Protein AF-0000000076756879 (afdb_homodimer)

Nearest PDB structures (foldseek):
  4rmm-assembly1_A-2  TM=8.259E-01  e=1.545E-14  Chromobacterium violaceum ATCC 12472
  3nwz-assembly3_B  TM=7.892E-01  e=8.213E-09  Halalkalibacterium halodurans
  1q4s-assembly1_A  TM=7.979E-01  e=1.711E-06  Arthrobacter sp. SU
  3r3f-assembly1_B-2  TM=7.460E-01  e=1.315E-06  Arthrobacter sp.
  3r32-assembly1_A  TM=7.178E-01  e=6.801E-07  Arthrobacter sp.

Foldseek 3Di:
DQFDWDFDPVLQVVLCVQPVVCVVQVKTWTDGPPATKIKGFFDPVQFDDPVQTFGDPVVVVVVQVSQQQSCCCVVVVAPHTWAWDDKDKDFDATHHRGMKMKDKDFPDDDQFKTKIKMFMPGPDSVDTRMIMITMTTGPHDD/DFFDWDFDPVLQVVLCVQPVVCVVQVKTWTDGPPATKIKGFFDPVQFDDPVQTFGDPVVVVVVQVSQQQSCCCVVVVAPHTWAWDDKDKDFPATHHRGMKMKHKDFPDDDQFKTKIKMFMPGPDSVDTRMIMITMTTGPHDD

Structure (mmCIF, N/CA/C/O backbone):
data_AF-0000000076756879-model_v1
#
loop_
_entity.id
_entity.type
_entity.pdbx_description
1 polymer 'Thioesterase domain-containing protein'
#
loop_
_atom_site.group_PDB
_atom_site.id
_atom_site.type_symbol
_atom_site.label_atom_id
_atom_site.label_alt_id
_atom_site.label_comp_id
_atom_site.label_asym_id
_atom_site.label_entity_id
_atom_site.label_seq_id
_atom_site.pdbx_PDB_ins_code
_atom_site.Cartn_x
_atom_site.Cartn_y
_atom_site.Cartn_z
_atom_site.occupancy
_atom_site.B_iso_or_equiv
_atom_site.auth_seq_id
_atom_site.auth_comp_id
_atom_site.auth_asym_id
_atom_site.auth_atom_id
_atom_site.pdbx_PDB_model_num
ATOM 1 N N . MET A 1 1 ? 24.016 -18.078 -11.266 1 46.16 1 MET A N 1
ATOM 2 C CA . MET A 1 1 ? 23.438 -17 -12.07 1 46.16 1 MET A CA 1
ATOM 3 C C . MET A 1 1 ? 21.953 -16.828 -11.758 1 46.16 1 MET A C 1
ATOM 5 O O . MET A 1 1 ? 21.234 -17.812 -11.617 1 46.16 1 MET A O 1
ATOM 9 N N . SER A 1 2 ? 21.562 -15.641 -11.172 1 65.56 2 SER A N 1
ATOM 10 C CA . SER A 1 2 ? 20.156 -15.539 -10.82 1 65.56 2 SER A CA 1
ATOM 11 C C . SER A 1 2 ? 19.266 -15.859 -12.023 1 65.56 2 SER A C 1
ATOM 13 O O . SER A 1 2 ? 19.531 -15.414 -13.141 1 65.56 2 SER A O 1
ATOM 15 N N . SER A 1 3 ? 18.656 -16.984 -12.133 1 79.44 3 SER A N 1
ATOM 16 C CA . SER A 1 3 ? 17.75 -17.359 -13.203 1 79.44 3 SER A CA 1
ATOM 17 C C . SER A 1 3 ? 16.891 -16.172 -13.633 1 79.44 3 SER A C 1
ATOM 19 O O . SER A 1 3 ? 16.422 -15.398 -12.797 1 79.44 3 SER A O 1
ATOM 21 N N . PRO A 1 4 ? 16.797 -15.969 -14.969 1 91.06 4 PRO A N 1
ATOM 22 C CA . PRO A 1 4 ? 16.109 -14.797 -15.516 1 91.06 4 PRO A CA 1
ATOM 23 C C . PRO A 1 4 ? 14.617 -14.805 -15.234 1 91.06 4 PRO A C 1
ATOM 25 O O . PRO A 1 4 ? 14.023 -15.875 -15.062 1 91.06 4 PRO A O 1
ATOM 28 N N . PHE A 1 5 ? 14.031 -13.727 -15.078 1 95.62 5 PHE A N 1
ATOM 29 C CA . PHE A 1 5 ? 12.586 -13.539 -15.039 1 95.62 5 PHE A CA 1
ATOM 30 C C . PHE A 1 5 ? 11.953 -13.828 -16.391 1 95.62 5 PHE A C 1
ATOM 32 O O . PHE A 1 5 ? 12.344 -13.227 -17.406 1 95.62 5 PHE A O 1
ATOM 39 N N . ILE A 1 6 ? 11.039 -14.773 -16.438 1 97.88 6 ILE A N 1
ATOM 40 C CA . ILE A 1 6 ? 10.289 -15.07 -17.656 1 97.88 6 ILE A CA 1
ATOM 41 C C . ILE A 1 6 ? 8.859 -14.547 -17.531 1 97.88 6 ILE A C 1
ATOM 43 O O . ILE A 1 6 ? 8.062 -15.102 -16.766 1 97.88 6 ILE A O 1
ATOM 47 N N . LEU A 1 7 ? 8.562 -13.594 -18.344 1 98.5 7 LEU A N 1
ATOM 48 C CA . LEU A 1 7 ? 7.254 -12.945 -18.297 1 98.5 7 LEU A CA 1
ATOM 49 C C . LEU A 1 7 ? 6.168 -13.875 -18.844 1 98.5 7 LEU A C 1
ATOM 51 O O . LEU A 1 7 ? 6.367 -14.547 -19.859 1 98.5 7 LEU A O 1
ATOM 55 N N . SER A 1 8 ? 5.035 -13.891 -18.125 1 98.44 8 SER A N 1
ATOM 56 C CA . SER A 1 8 ? 3.82 -14.531 -18.609 1 98.44 8 SER A CA 1
ATOM 57 C C . SER A 1 8 ? 2.732 -13.508 -18.906 1 98.44 8 SER A C 1
ATOM 59 O O . SER A 1 8 ? 1.981 -13.117 -18.016 1 98.44 8 SER A O 1
ATOM 61 N N . PRO A 1 9 ? 2.568 -13.07 -20.156 1 98.19 9 PRO A N 1
ATOM 62 C CA . PRO A 1 9 ? 1.535 -12.094 -20.5 1 98.19 9 PRO A CA 1
ATOM 63 C C . PRO A 1 9 ? 0.131 -12.555 -20.125 1 98.19 9 PRO A C 1
ATOM 65 O O . PRO A 1 9 ? -0.713 -11.742 -19.75 1 98.19 9 PRO A O 1
ATOM 68 N N . GLU A 1 10 ? -0.09 -13.797 -20.203 1 98.06 10 GLU A N 1
ATOM 69 C CA . GLU A 1 10 ? -1.405 -14.352 -19.891 1 98.06 10 GLU A CA 1
ATOM 70 C C . GLU A 1 10 ? -1.733 -14.188 -18.406 1 98.06 10 GLU A C 1
ATOM 72 O O . GLU A 1 10 ? -2.818 -13.719 -18.062 1 98.06 10 GLU A O 1
ATOM 77 N N . LEU A 1 11 ? -0.794 -14.594 -17.578 1 97.88 11 LEU A N 1
ATOM 78 C CA . LEU A 1 11 ? -1.01 -14.469 -16.141 1 97.88 11 LEU A CA 1
ATOM 79 C C . LEU A 1 11 ? -1.133 -13.008 -15.734 1 97.88 11 LEU A C 1
ATOM 81 O O . LEU A 1 11 ? -1.908 -12.672 -14.836 1 97.88 11 LEU A O 1
ATOM 85 N N . THR A 1 12 ? -0.362 -12.141 -16.406 1 98.69 12 THR A N 1
ATOM 86 C CA . THR A 1 12 ? -0.429 -10.711 -16.141 1 98.69 12 THR A CA 1
ATOM 87 C C . THR A 1 12 ? -1.808 -10.156 -16.484 1 98.69 12 THR A C 1
ATOM 89 O O . THR A 1 12 ? -2.391 -9.391 -15.711 1 98.69 12 THR A O 1
ATOM 92 N N . ALA A 1 13 ? -2.314 -10.57 -17.594 1 98.25 13 ALA A N 1
ATOM 93 C CA . ALA A 1 13 ? -3.639 -10.125 -18.016 1 98.25 13 ALA A CA 1
ATOM 94 C C . ALA A 1 13 ? -4.723 -10.641 -17.078 1 98.25 13 ALA A C 1
ATOM 96 O O . ALA A 1 13 ? -5.688 -9.938 -16.781 1 98.25 13 ALA A O 1
ATOM 97 N N . GLU A 1 14 ? -4.586 -11.844 -16.703 1 96.62 14 GLU A N 1
ATOM 98 C CA . GLU A 1 14 ? -5.539 -12.422 -15.758 1 96.62 14 GLU A CA 1
ATOM 99 C C . GLU A 1 14 ? -5.543 -11.656 -14.445 1 96.62 14 GLU A C 1
ATOM 101 O O . GLU A 1 14 ? -6.605 -11.383 -13.875 1 96.62 14 GLU A O 1
ATOM 106 N N . ALA A 1 15 ? -4.324 -11.391 -13.945 1 97.38 15 ALA A N 1
ATOM 107 C CA . ALA A 1 15 ? -4.211 -10.602 -12.719 1 97.38 15 ALA A CA 1
ATOM 108 C C . ALA A 1 15 ? -4.965 -9.281 -12.836 1 97.38 15 ALA A C 1
ATOM 110 O O . ALA A 1 15 ? -5.703 -8.898 -11.922 1 97.38 15 ALA A O 1
ATOM 111 N N . ALA A 1 16 ? -4.812 -8.641 -13.969 1 97.19 16 ALA A N 1
ATOM 112 C CA . ALA A 1 16 ? -5.434 -7.34 -14.219 1 97.19 16 ALA A CA 1
ATOM 113 C C . ALA A 1 16 ? -6.953 -7.457 -14.242 1 97.19 16 ALA A C 1
ATOM 115 O O . ALA A 1 16 ? -7.66 -6.547 -13.805 1 97.19 16 ALA A O 1
ATOM 116 N N . LYS A 1 17 ? -7.461 -8.531 -14.703 1 94.81 17 LYS A N 1
ATOM 117 C CA . LYS A 1 17 ? -8.898 -8.75 -14.758 1 94.81 17 LYS A CA 1
ATOM 118 C C . LYS A 1 17 ? -9.484 -8.969 -13.367 1 94.81 17 LYS A C 1
ATOM 120 O O . LYS A 1 17 ? -10.57 -8.477 -13.055 1 94.81 17 LYS A O 1
ATOM 125 N N . LEU A 1 18 ? -8.75 -9.711 -12.586 1 94.19 18 LEU A N 1
ATOM 126 C CA . LEU A 1 18 ? -9.211 -10.078 -11.25 1 94.19 18 LEU A CA 1
ATOM 127 C C . LEU A 1 18 ? -9.039 -8.914 -10.281 1 94.19 18 LEU A C 1
ATOM 129 O O . LEU A 1 18 ? -9.859 -8.719 -9.375 1 94.19 18 LEU A O 1
ATOM 133 N N . ILE A 1 19 ? -7.922 -8.148 -10.469 1 96.44 19 ILE A N 1
ATOM 134 C CA . ILE A 1 19 ? -7.496 -7.09 -9.555 1 96.44 19 ILE A CA 1
ATOM 135 C C . ILE A 1 19 ? -7.102 -5.848 -10.352 1 96.44 19 ILE A C 1
ATOM 137 O O . ILE A 1 19 ? -5.918 -5.625 -10.617 1 96.44 19 ILE A O 1
ATOM 141 N N . PRO A 1 20 ? -8.016 -4.988 -10.68 1 96.56 20 PRO A N 1
ATOM 142 C CA . PRO A 1 20 ? -7.742 -3.801 -11.492 1 96.56 20 PRO A CA 1
ATOM 143 C C . PRO A 1 20 ? -6.551 -2.994 -10.969 1 96.56 20 PRO A C 1
ATOM 145 O O . PRO A 1 20 ? -5.805 -2.41 -11.766 1 96.56 20 PRO A O 1
ATOM 148 N N . TYR A 1 21 ? -6.309 -2.951 -9.727 1 97 21 TYR A N 1
ATOM 149 C CA . TYR A 1 21 ? -5.191 -2.213 -9.148 1 97 21 TYR A CA 1
ATOM 150 C C . TYR A 1 21 ? -3.863 -2.705 -9.711 1 97 21 TYR A C 1
ATOM 152 O O . TYR A 1 21 ? -2.918 -1.927 -9.867 1 97 21 TYR A O 1
ATOM 160 N N . THR A 1 22 ? -3.77 -3.971 -10.047 1 97.81 22 THR A N 1
ATOM 161 C CA . THR A 1 22 ? -2.506 -4.5 -10.547 1 97.81 22 THR A CA 1
ATOM 162 C C . THR A 1 22 ? -2.162 -3.895 -11.906 1 97.81 22 THR A C 1
ATOM 164 O O . THR A 1 22 ? -0.998 -3.592 -12.18 1 97.81 22 THR A O 1
ATOM 167 N N . ALA A 1 23 ? -3.162 -3.723 -12.695 1 96.31 23 ALA A N 1
ATOM 168 C CA . ALA A 1 23 ? -2.936 -3.029 -13.961 1 96.31 23 ALA A CA 1
ATOM 169 C C . ALA A 1 23 ? -2.527 -1.578 -13.734 1 96.31 23 ALA A C 1
ATOM 171 O O . ALA A 1 23 ? -1.66 -1.051 -14.43 1 96.31 23 ALA A O 1
ATOM 172 N N . PHE A 1 24 ? -3.123 -1 -12.758 1 96.31 24 PHE A N 1
ATOM 173 C CA . PHE A 1 24 ? -2.896 0.402 -12.422 1 96.31 24 PHE A CA 1
ATOM 174 C C . PHE A 1 24 ? -1.433 0.646 -12.078 1 96.31 24 PHE A C 1
ATOM 176 O O . PHE A 1 24 ? -0.823 1.599 -12.57 1 96.31 24 PHE A O 1
ATOM 183 N N . ILE A 1 25 ? -0.841 -0.255 -11.328 1 96.38 25 ILE A N 1
ATOM 184 C CA . ILE A 1 25 ? 0.53 -0.031 -10.891 1 96.38 25 ILE A CA 1
ATOM 185 C C . ILE A 1 25 ? 1.504 -0.655 -11.883 1 96.38 25 ILE A C 1
ATOM 187 O O . ILE A 1 25 ? 2.709 -0.395 -11.828 1 96.38 25 ILE A O 1
ATOM 191 N N . GLY A 1 26 ? 1.026 -1.558 -12.773 1 97 26 GLY A N 1
ATOM 192 C CA . GLY A 1 26 ? 1.868 -2.148 -13.805 1 97 26 GLY A CA 1
ATOM 193 C C . GLY A 1 26 ? 2.525 -3.443 -13.359 1 97 26 GLY A C 1
ATOM 194 O O . GLY A 1 26 ? 3.641 -3.754 -13.781 1 97 26 GLY A O 1
ATOM 195 N N . LEU A 1 27 ? 1.865 -4.188 -12.562 1 98.38 27 LEU A N 1
ATOM 196 C CA . LEU A 1 27 ? 2.389 -5.465 -12.094 1 98.38 27 LEU A CA 1
ATOM 197 C C . LEU A 1 27 ? 2.504 -6.465 -13.242 1 98.38 27 LEU A C 1
ATOM 199 O O . LEU A 1 27 ? 1.607 -6.555 -14.078 1 98.38 27 LEU A O 1
ATOM 203 N N . GLN A 1 28 ? 3.594 -7.199 -13.211 1 98.88 28 GLN A N 1
ATOM 204 C CA . GLN A 1 28 ? 3.803 -8.289 -14.156 1 98.88 28 GLN A CA 1
ATOM 205 C C . GLN A 1 28 ? 3.965 -9.625 -13.43 1 98.88 28 GLN A C 1
ATOM 207 O O . GLN A 1 28 ? 4.645 -9.703 -12.406 1 98.88 28 GLN A O 1
ATOM 212 N N . CYS A 1 29 ? 3.35 -10.617 -14.039 1 98.81 29 CYS A N 1
ATOM 213 C CA . CYS A 1 29 ? 3.479 -11.977 -13.523 1 98.81 29 CYS A CA 1
ATOM 214 C C . CYS A 1 29 ? 4.426 -12.805 -14.391 1 98.81 29 CYS A C 1
ATOM 216 O O . CYS A 1 29 ? 4.453 -12.641 -15.609 1 98.81 29 CYS A O 1
ATOM 218 N N . GLY A 1 30 ? 5.168 -13.617 -13.766 1 98.62 30 GLY A N 1
ATOM 219 C CA . GLY A 1 30 ? 6.07 -14.5 -14.484 1 98.62 30 GLY A CA 1
ATOM 220 C C . GLY A 1 30 ? 6.645 -15.609 -13.617 1 98.62 30 GLY A C 1
ATOM 221 O O . GLY A 1 30 ? 5.977 -16.094 -12.703 1 98.62 30 GLY A O 1
ATOM 222 N N . GLU A 1 31 ? 7.812 -16.125 -14.031 1 97.75 31 GLU A N 1
ATOM 223 C CA . GLU A 1 31 ? 8.477 -17.188 -13.281 1 97.75 31 GLU A CA 1
ATOM 224 C C . GLU A 1 31 ? 9.992 -17.094 -13.406 1 97.75 31 GLU A C 1
ATOM 226 O O . GLU A 1 31 ? 10.508 -16.391 -14.289 1 97.75 31 GLU A O 1
ATOM 231 N N . SER A 1 32 ? 10.641 -17.625 -12.492 1 96.56 32 SER A N 1
ATOM 232 C CA . SER A 1 32 ? 12.07 -17.891 -12.516 1 96.56 32 SER A CA 1
ATOM 233 C C . SER A 1 32 ? 12.383 -19.281 -12 1 96.56 32 SER A C 1
ATOM 235 O O . SER A 1 32 ? 12.031 -19.641 -10.875 1 96.56 32 SER A O 1
ATOM 237 N N . ASN A 1 33 ? 12.922 -20.094 -12.852 1 94.69 33 ASN A N 1
ATOM 238 C CA . ASN A 1 33 ? 13.25 -21.484 -12.531 1 94.69 33 ASN A CA 1
ATOM 239 C C . ASN A 1 33 ? 12.016 -22.266 -12.086 1 94.69 33 ASN A C 1
ATOM 241 O O . ASN A 1 33 ? 12.062 -23 -11.094 1 94.69 33 ASN A O 1
ATOM 245 N N . GLY A 1 34 ? 10.945 -21.953 -12.719 1 93.94 34 GLY A N 1
ATOM 246 C CA . GLY A 1 34 ? 9.727 -22.703 -12.5 1 93.94 34 GLY A CA 1
ATOM 247 C C . GLY A 1 34 ? 8.938 -22.219 -11.289 1 93.94 34 GLY A C 1
ATOM 248 O O . GLY A 1 34 ? 7.895 -22.781 -10.961 1 93.94 34 GLY A O 1
ATOM 249 N N . HIS A 1 35 ? 9.469 -21.234 -10.648 1 96.12 35 HIS A N 1
ATOM 250 C CA . HIS A 1 35 ? 8.781 -20.688 -9.484 1 96.12 35 HIS A CA 1
ATOM 251 C C . HIS A 1 35 ? 8.141 -19.344 -9.805 1 96.12 35 HIS A C 1
ATOM 253 O O . HIS A 1 35 ? 8.719 -18.531 -10.523 1 96.12 35 HIS A O 1
ATOM 259 N N . PRO A 1 36 ? 6.941 -19.156 -9.266 1 97.94 36 PRO A N 1
ATOM 260 C CA . PRO A 1 36 ? 6.305 -17.859 -9.516 1 97.94 36 PRO A CA 1
ATOM 261 C C . PRO A 1 36 ? 7.168 -16.688 -9.07 1 97.94 36 PRO A C 1
ATOM 263 O O . PRO A 1 36 ? 7.797 -16.734 -8.016 1 97.94 36 PRO A O 1
ATOM 266 N N . LEU A 1 37 ? 7.246 -15.703 -9.914 1 98.56 37 LEU A N 1
ATOM 267 C CA . LEU A 1 37 ? 7.941 -14.445 -9.68 1 98.56 37 LEU A CA 1
ATOM 268 C C . LEU A 1 37 ? 7.148 -13.273 -10.25 1 98.56 37 LEU A C 1
ATOM 270 O O . LEU A 1 37 ? 6.434 -13.422 -11.242 1 98.56 37 LEU A O 1
ATOM 274 N N . PHE A 1 38 ? 7.262 -12.141 -9.539 1 98.88 38 PHE A N 1
ATOM 275 C CA . PHE A 1 38 ? 6.543 -10.938 -9.953 1 98.88 38 PHE A CA 1
ATOM 276 C C . PHE A 1 38 ? 7.512 -9.781 -10.195 1 98.88 38 PHE A C 1
ATOM 278 O O . PHE A 1 38 ? 8.602 -9.75 -9.617 1 98.88 38 PHE A O 1
ATOM 285 N N . ALA A 1 39 ? 7.059 -8.883 -11.031 1 98.88 39 ALA A N 1
ATOM 286 C CA . ALA A 1 39 ? 7.852 -7.691 -11.312 1 98.88 39 ALA A CA 1
ATOM 287 C C . ALA A 1 39 ? 6.969 -6.445 -11.352 1 98.88 39 ALA A C 1
ATOM 289 O O . ALA A 1 39 ? 5.828 -6.5 -11.812 1 98.88 39 ALA A O 1
ATOM 290 N N . LEU A 1 40 ? 7.523 -5.402 -10.883 1 98.69 40 LEU A N 1
ATOM 291 C CA . LEU A 1 40 ? 6.949 -4.066 -10.969 1 98.69 40 LEU A CA 1
ATOM 292 C C . LEU A 1 40 ? 7.895 -3.115 -11.695 1 98.69 40 LEU A C 1
ATOM 294 O O . LEU A 1 40 ? 8.758 -2.494 -11.07 1 98.69 40 LEU A O 1
ATOM 298 N N . PRO A 1 41 ? 7.691 -2.939 -12.984 1 98.19 41 PRO A N 1
ATOM 299 C CA . PRO A 1 41 ? 8.508 -1.952 -13.695 1 98.19 41 PRO A CA 1
ATOM 300 C C . PRO A 1 41 ? 8.328 -0.538 -13.148 1 98.19 41 PRO A C 1
ATOM 302 O O . PRO A 1 41 ? 7.242 -0.179 -12.695 1 98.19 41 PRO A O 1
ATOM 305 N N . TYR A 1 42 ? 9.391 0.185 -13.227 1 96.69 42 TYR A N 1
ATOM 306 C CA . TYR A 1 42 ? 9.359 1.562 -12.742 1 96.69 42 TYR A CA 1
ATOM 307 C C . TYR A 1 42 ? 8.414 2.412 -13.578 1 96.69 42 TYR A C 1
ATOM 309 O O . TYR A 1 42 ? 8.438 2.344 -14.812 1 96.69 42 TYR A O 1
ATOM 317 N N . LYS A 1 43 ? 7.59 3.184 -12.938 1 95.06 43 LYS A N 1
ATOM 318 C CA . LYS A 1 43 ? 6.789 4.285 -13.469 1 95.06 43 LYS A CA 1
ATOM 319 C C . LYS A 1 43 ? 6.945 5.539 -12.617 1 95.06 43 LYS A C 1
ATOM 321 O O . LYS A 1 43 ? 6.996 5.461 -11.383 1 95.06 43 LYS A O 1
ATOM 326 N N . ARG A 1 44 ? 6.992 6.68 -13.203 1 93.88 44 ARG A N 1
ATOM 327 C CA . ARG A 1 44 ? 7.191 7.938 -12.492 1 93.88 44 ARG A CA 1
ATOM 328 C C . ARG A 1 44 ? 6.129 8.133 -11.422 1 93.88 44 ARG A C 1
ATOM 330 O O . ARG A 1 44 ? 6.406 8.688 -10.359 1 93.88 44 ARG A O 1
ATOM 337 N N . GLU A 1 45 ? 4.934 7.641 -11.672 1 95.31 45 GLU A N 1
ATOM 338 C CA . GLU A 1 45 ? 3.803 7.805 -10.766 1 95.31 45 GLU A CA 1
ATOM 339 C C . GLU A 1 45 ? 4.012 7.016 -9.469 1 95.31 45 GLU A C 1
ATOM 341 O O . GLU A 1 45 ? 3.328 7.254 -8.477 1 95.31 45 GLU A O 1
ATOM 346 N N . ASN A 1 46 ? 5.004 6.094 -9.469 1 94.75 46 ASN A N 1
ATOM 347 C CA . ASN A 1 46 ? 5.227 5.238 -8.305 1 94.75 46 ASN A CA 1
ATOM 348 C C . ASN A 1 46 ? 6.191 5.879 -7.312 1 94.75 46 ASN A C 1
ATOM 350 O O . ASN A 1 46 ? 6.449 5.324 -6.246 1 94.75 46 ASN A O 1
ATOM 354 N N . ILE A 1 47 ? 6.609 7.129 -7.645 1 95.19 47 ILE A N 1
ATOM 355 C CA . ILE A 1 47 ? 7.613 7.797 -6.824 1 95.19 47 ILE A CA 1
ATOM 356 C C . ILE A 1 47 ? 6.961 8.367 -5.566 1 95.19 47 ILE A C 1
ATOM 358 O O . ILE A 1 47 ? 5.879 8.953 -5.633 1 95.19 47 ILE A O 1
ATOM 362 N N . GLY A 1 48 ? 7.641 8.172 -4.41 1 94.06 48 GLY A N 1
ATOM 363 C CA . GLY A 1 48 ? 7.207 8.688 -3.121 1 94.06 48 GLY A CA 1
ATOM 364 C C . GLY A 1 48 ? 8.047 9.859 -2.637 1 94.06 48 GLY A C 1
ATOM 365 O O . GLY A 1 48 ? 7.641 10.578 -1.724 1 94.06 48 GLY A O 1
ATOM 366 N N . ASN A 1 49 ? 9.195 9.953 -3.152 1 89.12 49 ASN A N 1
ATOM 367 C CA . ASN A 1 49 ? 10.086 11.039 -2.756 1 89.12 49 ASN A CA 1
ATOM 368 C C . ASN A 1 49 ? 10.82 11.625 -3.957 1 89.12 49 ASN A C 1
ATOM 370 O O . ASN A 1 49 ? 11.711 10.992 -4.523 1 89.12 49 ASN A O 1
ATOM 374 N N . ILE A 1 50 ? 10.555 12.859 -4.203 1 83.94 50 ILE A N 1
ATOM 375 C CA . ILE A 1 50 ? 11.117 13.453 -5.414 1 83.94 50 ILE A CA 1
ATOM 376 C C . ILE A 1 50 ? 12.531 13.945 -5.137 1 83.94 50 ILE A C 1
ATOM 378 O O . ILE A 1 50 ? 13.312 14.164 -6.066 1 83.94 50 ILE A O 1
ATOM 382 N N . PHE A 1 51 ? 12.797 14.273 -3.912 1 82.25 51 PHE A N 1
ATOM 383 C CA . PHE A 1 51 ? 14.109 14.797 -3.566 1 82.25 51 PHE A CA 1
ATOM 384 C C . PHE A 1 51 ? 15.172 13.711 -3.676 1 82.25 51 PHE A C 1
ATOM 386 O O . PHE A 1 51 ? 16.281 13.969 -4.141 1 82.25 51 PHE A O 1
ATOM 393 N N . LEU A 1 52 ? 14.977 12.578 -3.211 1 84.12 52 LEU A N 1
ATOM 394 C CA . LEU A 1 52 ? 15.711 11.328 -3.346 1 84.12 52 LEU A CA 1
ATOM 395 C C . LEU A 1 52 ? 14.852 10.258 -3.998 1 84.12 52 LEU A C 1
ATOM 397 O O . LEU A 1 52 ? 14.242 9.43 -3.307 1 84.12 52 LEU A O 1
ATOM 401 N N . PRO A 1 53 ? 14.867 10.453 -5.25 1 87.75 53 PRO A N 1
ATOM 402 C CA . PRO A 1 53 ? 13.844 9.641 -5.914 1 87.75 53 PRO A CA 1
ATOM 403 C C . PRO A 1 53 ? 13.828 8.195 -5.418 1 87.75 53 PRO A C 1
ATOM 405 O O . PRO A 1 53 ? 14.836 7.496 -5.508 1 87.75 53 PRO A O 1
ATOM 408 N N . ALA A 1 54 ? 12.797 7.941 -4.789 1 94.31 54 ALA A N 1
ATOM 409 C CA . ALA A 1 54 ? 12.516 6.617 -4.246 1 94.31 54 ALA A CA 1
ATOM 410 C C . ALA A 1 54 ? 11.039 6.254 -4.438 1 94.31 54 ALA A C 1
ATOM 412 O O . ALA A 1 54 ? 10.172 7.129 -4.441 1 94.31 54 ALA A O 1
ATOM 413 N N . LEU A 1 55 ? 10.836 4.953 -4.598 1 96.56 55 LEU A N 1
ATOM 414 C CA . LEU A 1 55 ? 9.469 4.469 -4.719 1 96.56 55 LEU A CA 1
ATOM 415 C C . LEU A 1 55 ? 8.68 4.734 -3.438 1 96.56 55 LEU A C 1
ATOM 417 O O . LEU A 1 55 ? 9.25 4.73 -2.344 1 96.56 55 LEU A O 1
ATOM 421 N N . HIS A 1 56 ? 7.441 5.012 -3.615 1 96.62 56 HIS A N 1
ATOM 422 C CA . HIS A 1 56 ? 6.555 5.18 -2.471 1 96.62 56 HIS A CA 1
ATOM 423 C C . HIS A 1 56 ? 6.418 3.877 -1.686 1 96.62 56 HIS A C 1
ATOM 425 O O . HIS A 1 56 ? 6.125 2.828 -2.264 1 96.62 56 HIS A O 1
ATOM 431 N N . GLY A 1 57 ? 6.609 3.895 -0.38 1 95.19 57 GLY A N 1
ATOM 432 C CA . GLY A 1 57 ? 6.551 2.691 0.435 1 95.19 57 GLY A CA 1
ATOM 433 C C . GLY A 1 57 ? 5.191 2.025 0.422 1 95.19 57 GLY A C 1
ATOM 434 O O . GLY A 1 57 ? 5.094 0.799 0.344 1 95.19 57 GLY A O 1
ATOM 435 N N . GLY A 1 58 ? 4.188 2.814 0.544 1 94.31 58 GLY A N 1
ATOM 436 C CA . GLY A 1 58 ? 2.832 2.285 0.504 1 94.31 58 GLY A CA 1
ATOM 437 C C . GLY A 1 58 ? 2.473 1.663 -0.833 1 94.31 58 GLY A C 1
ATOM 438 O O . GLY A 1 58 ? 1.756 0.662 -0.886 1 94.31 58 GLY A O 1
ATOM 439 N N . MET A 1 59 ? 2.91 2.283 -1.897 1 95.06 59 MET A N 1
ATOM 440 C CA . MET A 1 59 ? 2.756 1.687 -3.221 1 95.06 59 MET A CA 1
ATOM 441 C C . MET A 1 59 ? 3.41 0.311 -3.277 1 95.06 59 MET A C 1
ATOM 443 O O . MET A 1 59 ? 2.834 -0.634 -3.82 1 95.06 59 MET A O 1
ATOM 447 N N . LEU A 1 60 ? 4.609 0.205 -2.723 1 97.69 60 LEU A N 1
ATOM 448 C CA . LEU A 1 60 ? 5.25 -1.102 -2.621 1 97.69 60 LEU A CA 1
ATOM 449 C C . LEU A 1 60 ? 4.387 -2.068 -1.818 1 97.69 60 LEU A C 1
ATOM 451 O O . LEU A 1 60 ? 4.348 -3.266 -2.115 1 97.69 60 LEU A O 1
ATOM 455 N N . GLY A 1 61 ? 3.721 -1.534 -0.801 1 97.12 61 GLY A N 1
ATOM 456 C CA . GLY A 1 61 ? 2.762 -2.357 -0.081 1 97.12 61 GLY A CA 1
ATOM 457 C C . GLY A 1 61 ? 1.663 -2.91 -0.97 1 97.12 61 GLY A C 1
ATOM 458 O O . GLY A 1 61 ? 1.266 -4.066 -0.828 1 97.12 61 GLY A O 1
ATOM 459 N N . GLY A 1 62 ? 1.152 -2.041 -1.833 1 97.19 62 GLY A N 1
ATOM 460 C CA . GLY A 1 62 ? 0.163 -2.482 -2.803 1 97.19 62 GLY A CA 1
ATOM 461 C C . GLY A 1 62 ? 0.682 -3.562 -3.734 1 97.19 62 GLY A C 1
ATOM 462 O O . GLY A 1 62 ? -0.022 -4.531 -4.02 1 97.19 62 GLY A O 1
ATOM 463 N N . PHE A 1 63 ? 1.902 -3.396 -4.18 1 98.62 63 PHE A N 1
ATOM 464 C CA . PHE A 1 63 ? 2.576 -4.406 -4.988 1 98.62 63 PHE A CA 1
ATOM 465 C C . PHE A 1 63 ? 2.688 -5.723 -4.227 1 98.62 63 PHE A C 1
ATOM 467 O O . PHE A 1 63 ? 2.287 -6.773 -4.73 1 98.62 63 PHE A O 1
ATOM 474 N N . ILE A 1 64 ? 3.09 -5.617 -3.043 1 98.38 64 ILE A N 1
ATOM 475 C CA . ILE A 1 64 ? 3.332 -6.785 -2.203 1 98.38 64 ILE A CA 1
ATOM 476 C C . ILE A 1 64 ? 2.02 -7.531 -1.964 1 98.38 64 ILE A C 1
ATOM 478 O O . ILE A 1 64 ? 1.944 -8.742 -2.158 1 98.38 64 ILE A O 1
ATOM 482 N N . GLU A 1 65 ? 0.984 -6.812 -1.557 1 97.69 65 GLU A N 1
ATOM 483 C CA . GLU A 1 65 ? -0.3 -7.484 -1.374 1 97.69 65 GLU A CA 1
ATOM 484 C C . GLU A 1 65 ? -0.757 -8.156 -2.662 1 97.69 65 GLU A C 1
ATOM 486 O O . GLU A 1 65 ? -1.273 -9.281 -2.633 1 97.69 65 GLU A O 1
ATOM 491 N N . SER A 1 66 ? -0.611 -7.461 -3.777 1 98.44 66 SER A N 1
ATOM 492 C CA . SER A 1 66 ? -1.023 -8.016 -5.062 1 98.44 66 SER A CA 1
ATOM 493 C C . SER A 1 66 ? -0.306 -9.336 -5.348 1 98.44 66 SER A C 1
ATOM 495 O O . SER A 1 66 ? -0.932 -10.312 -5.77 1 98.44 66 SER A O 1
ATOM 497 N N . CYS A 1 67 ? 1.013 -9.383 -5.105 1 98.69 67 CYS A N 1
ATOM 498 C CA . CYS A 1 67 ? 1.791 -10.602 -5.305 1 98.69 67 CYS A CA 1
ATOM 499 C C . CYS A 1 67 ? 1.285 -11.727 -4.406 1 98.69 67 CYS A C 1
ATOM 501 O O . CYS A 1 67 ? 1.06 -12.844 -4.875 1 98.69 67 CYS A O 1
ATOM 503 N N . ALA A 1 68 ? 1.066 -11.383 -3.152 1 98.56 68 ALA A N 1
ATOM 504 C CA . ALA A 1 68 ? 0.7 -12.383 -2.158 1 98.56 68 ALA A CA 1
ATOM 505 C C . ALA A 1 68 ? -0.674 -12.977 -2.457 1 98.56 68 ALA A C 1
ATOM 507 O O . ALA A 1 68 ? -0.869 -14.195 -2.357 1 98.56 68 ALA A O 1
ATOM 508 N N . VAL A 1 69 ? -1.619 -12.141 -2.789 1 97.44 69 VAL A N 1
ATOM 509 C CA . VAL A 1 69 ? -2.98 -12.609 -3.033 1 97.44 69 VAL A CA 1
ATOM 510 C C . VAL A 1 69 ? -3.014 -13.484 -4.285 1 97.44 69 VAL A C 1
ATOM 512 O O . VAL A 1 69 ? -3.654 -14.539 -4.297 1 97.44 69 VAL A O 1
ATOM 515 N N . LEU A 1 70 ? -2.334 -13.062 -5.359 1 97.69 70 LEU A N 1
ATOM 516 C CA . LEU A 1 70 ? -2.297 -13.828 -6.598 1 97.69 70 LEU A CA 1
ATOM 517 C C . LEU A 1 70 ? -1.585 -15.164 -6.391 1 97.69 70 LEU A C 1
ATOM 519 O O . LEU A 1 70 ? -2.029 -16.203 -6.902 1 97.69 70 LEU A O 1
ATOM 523 N N . PHE A 1 71 ? -0.484 -15.141 -5.656 1 98.38 71 PHE A N 1
ATOM 524 C CA . PHE A 1 71 ? 0.268 -16.344 -5.328 1 98.38 71 PHE A CA 1
ATOM 525 C C . PHE A 1 71 ? -0.612 -17.344 -4.594 1 98.38 71 PHE A C 1
ATOM 527 O O . PHE A 1 71 ? -0.708 -18.516 -4.992 1 98.38 71 PHE A O 1
ATOM 534 N N . LEU A 1 72 ? -1.26 -16.875 -3.561 1 97.19 72 LEU A N 1
ATOM 535 C CA . LEU A 1 72 ? -2.111 -17.734 -2.75 1 97.19 72 LEU A CA 1
ATOM 536 C C . LEU A 1 72 ? -3.281 -18.266 -3.57 1 97.19 72 LEU A C 1
ATOM 538 O O . LEU A 1 72 ? -3.611 -19.453 -3.494 1 97.19 72 LEU A O 1
ATOM 542 N N . TYR A 1 73 ? -3.916 -17.391 -4.336 1 95.88 73 TYR A N 1
ATOM 543 C CA . TYR A 1 73 ? -5.031 -17.734 -5.207 1 95.88 73 TYR A CA 1
ATOM 544 C C . TYR A 1 73 ? -4.676 -18.906 -6.117 1 95.88 73 TYR A C 1
ATOM 546 O O . TYR A 1 73 ? -5.422 -19.875 -6.211 1 95.88 73 TYR A O 1
ATOM 554 N N . ARG A 1 74 ? -3.514 -18.844 -6.695 1 95.25 74 ARG A N 1
ATOM 555 C CA . ARG A 1 74 ? -3.1 -19.859 -7.66 1 95.25 74 ARG A CA 1
ATOM 556 C C . ARG A 1 74 ? -2.584 -21.109 -6.953 1 95.25 74 ARG A C 1
ATOM 558 O O . ARG A 1 74 ? -2.922 -22.234 -7.336 1 95.25 74 ARG A O 1
ATOM 565 N N . GLN A 1 75 ? -1.783 -20.938 -5.934 1 94.69 75 GLN A N 1
ATOM 566 C CA . GLN A 1 75 ? -1.171 -22.047 -5.223 1 94.69 75 GLN A CA 1
ATOM 567 C C . GLN A 1 75 ? -2.23 -22.922 -4.566 1 94.69 75 GLN A C 1
ATOM 569 O O . GLN A 1 75 ? -2.111 -24.156 -4.562 1 94.69 75 GLN A O 1
ATOM 574 N N . ALA A 1 76 ? -3.223 -22.297 -4.031 1 92.94 76 ALA A N 1
ATOM 575 C CA . ALA A 1 76 ? -4.242 -23.047 -3.289 1 92.94 76 ALA A CA 1
ATOM 576 C C . ALA A 1 76 ? -5.422 -23.406 -4.188 1 92.94 76 ALA A C 1
ATOM 578 O O . ALA A 1 76 ? -6.352 -24.094 -3.758 1 92.94 76 ALA A O 1
ATOM 579 N N . GLY A 1 77 ? -5.434 -22.922 -5.402 1 93.38 77 GLY A N 1
ATOM 580 C CA . GLY A 1 77 ? -6.516 -23.234 -6.324 1 93.38 77 GLY A CA 1
ATOM 581 C C . GLY A 1 77 ? -7.855 -22.672 -5.871 1 93.38 77 GLY A C 1
ATOM 582 O O . GLY A 1 77 ? -8.859 -23.391 -5.863 1 93.38 77 GLY A O 1
ATOM 583 N N . LEU A 1 78 ? -7.859 -21.469 -5.453 1 91.81 78 LEU A N 1
ATOM 584 C CA . LEU A 1 78 ? -9.07 -20.875 -4.902 1 91.81 78 LEU A CA 1
ATOM 585 C C . LEU A 1 78 ? -10.023 -20.438 -6.016 1 91.81 78 LEU A C 1
ATOM 587 O O . LEU A 1 78 ? -9.578 -20.094 -7.113 1 91.81 78 LEU A O 1
ATOM 591 N N . ALA A 1 79 ? -11.344 -20.391 -5.703 1 90.06 79 ALA A N 1
ATOM 592 C CA . ALA A 1 79 ? -12.367 -19.938 -6.645 1 90.06 79 ALA A CA 1
ATOM 593 C C . ALA A 1 79 ? -12.586 -18.422 -6.527 1 90.06 79 ALA A C 1
ATOM 595 O O . ALA A 1 79 ? -13.086 -17.797 -7.461 1 90.06 79 ALA A O 1
ATOM 596 N N . GLU A 1 80 ? -12.258 -17.891 -5.387 1 91.38 80 GLU A N 1
ATOM 597 C CA . GLU A 1 80 ? -12.359 -16.469 -5.109 1 91.38 80 GLU A CA 1
ATOM 598 C C . GLU A 1 80 ? -11.086 -15.945 -4.445 1 91.38 80 GLU A C 1
ATOM 600 O O . GLU A 1 80 ? -10.312 -16.719 -3.877 1 91.38 80 GLU A O 1
ATOM 605 N N . LEU A 1 81 ? -10.883 -14.695 -4.59 1 93.94 81 LEU A N 1
ATOM 606 C CA . LEU A 1 81 ? -9.695 -14.117 -3.965 1 93.94 81 LEU A CA 1
ATOM 607 C C . LEU A 1 81 ? -9.82 -14.133 -2.445 1 93.94 81 LEU A C 1
ATOM 609 O O . LEU A 1 81 ? -10.898 -13.867 -1.903 1 93.94 81 LEU A O 1
ATOM 613 N N . PRO A 1 82 ? -8.734 -14.5 -1.767 1 93.69 82 PRO A N 1
ATOM 614 C CA . PRO A 1 82 ? -8.773 -14.391 -0.306 1 93.69 82 PRO A CA 1
ATOM 615 C C . PRO A 1 82 ? -8.812 -12.938 0.173 1 93.69 82 PRO A C 1
ATOM 617 O O . PRO A 1 82 ? -8.406 -12.031 -0.558 1 93.69 82 PRO A O 1
ATOM 620 N N . LYS A 1 83 ? -9.258 -12.75 1.345 1 93.31 83 LYS A N 1
ATOM 621 C CA . LYS A 1 83 ? -9.406 -11.406 1.893 1 93.31 83 LYS A CA 1
ATOM 622 C C . LYS A 1 83 ? -8.234 -11.062 2.814 1 93.31 83 LYS A C 1
ATOM 624 O O . LYS A 1 83 ? -7.859 -11.859 3.674 1 93.31 83 LYS A O 1
ATOM 629 N N . MET A 1 84 ? -7.723 -9.969 2.68 1 95.31 84 MET A N 1
ATOM 630 C CA . MET A 1 84 ? -6.617 -9.5 3.512 1 95.31 84 MET A CA 1
ATOM 631 C C . MET A 1 84 ? -7.09 -9.203 4.93 1 95.31 84 MET A C 1
ATOM 633 O O . MET A 1 84 ? -8.109 -8.531 5.121 1 95.31 84 MET A O 1
ATOM 637 N N . ILE A 1 85 ? -6.344 -9.664 5.879 1 98 85 ILE A N 1
ATOM 638 C CA . ILE A 1 85 ? -6.645 -9.43 7.285 1 98 85 ILE A CA 1
ATOM 639 C C . ILE A 1 85 ? -5.691 -8.375 7.844 1 98 85 ILE A C 1
ATOM 641 O O . ILE A 1 85 ? -6.117 -7.438 8.523 1 98 85 ILE A O 1
ATOM 645 N N . ASP A 1 86 ? -4.457 -8.617 7.578 1 98.5 86 ASP A N 1
ATOM 646 C CA . ASP A 1 86 ? -3.453 -7.641 7.996 1 98.5 86 ASP A CA 1
ATOM 647 C C . ASP A 1 86 ? -2.193 -7.75 7.137 1 98.5 86 ASP A C 1
ATOM 649 O O . ASP A 1 86 ? -2.016 -8.734 6.41 1 98.5 86 ASP A O 1
ATOM 653 N N . LEU A 1 87 ? 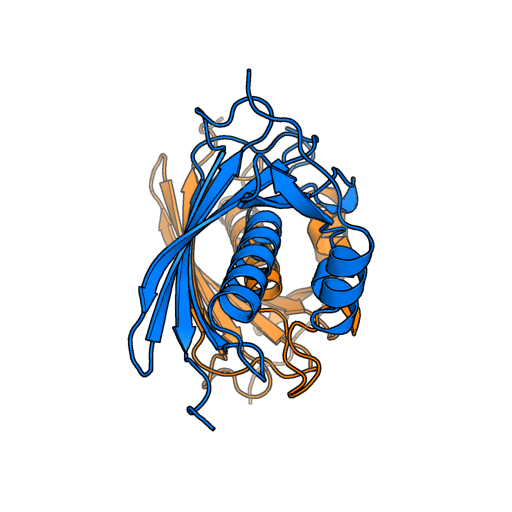-1.424 -6.746 7.133 1 98.38 87 LEU A N 1
ATOM 654 C CA . LEU A 1 87 ? -0.203 -6.59 6.348 1 98.38 87 LEU A CA 1
ATOM 655 C C . LEU A 1 87 ? 0.867 -5.855 7.148 1 98.38 87 LEU A C 1
ATOM 657 O O . LEU A 1 87 ? 0.606 -4.785 7.703 1 98.38 87 LEU A O 1
ATOM 661 N N . SER A 1 88 ? 2.012 -6.469 7.277 1 98.69 88 SER A N 1
ATOM 662 C CA . SER A 1 88 ? 3.156 -5.824 7.914 1 98.69 88 SER A CA 1
ATOM 663 C C . SER A 1 88 ? 4.348 -5.75 6.969 1 98.69 88 SER A C 1
ATOM 665 O O . SER A 1 88 ? 4.727 -6.75 6.355 1 98.69 88 SER A O 1
ATOM 667 N N . LEU A 1 89 ? 4.902 -4.57 6.863 1 98.69 89 LEU A N 1
ATOM 668 C CA . LEU A 1 89 ? 6.023 -4.324 5.961 1 98.69 89 LEU A CA 1
ATOM 669 C C . LEU A 1 89 ? 7.211 -3.748 6.723 1 98.69 89 LEU A C 1
ATOM 671 O O . LEU A 1 89 ? 7.055 -2.824 7.523 1 98.69 89 LEU A O 1
ATOM 675 N N . ASP A 1 90 ? 8.359 -4.277 6.52 1 98.81 90 ASP A N 1
ATOM 676 C CA . ASP A 1 90 ? 9.633 -3.701 6.953 1 98.81 90 ASP A CA 1
ATOM 677 C C . ASP A 1 90 ? 10.469 -3.244 5.758 1 98.81 90 ASP A C 1
ATOM 679 O O . ASP A 1 90 ? 10.82 -4.051 4.898 1 98.81 90 ASP A O 1
ATOM 683 N N . TYR A 1 91 ? 10.711 -1.991 5.715 1 98.5 91 TYR A N 1
ATOM 684 C CA . TYR A 1 91 ? 11.531 -1.434 4.645 1 98.5 91 TYR A CA 1
ATOM 685 C C . TYR A 1 91 ? 13.008 -1.429 5.035 1 98.5 91 TYR A C 1
ATOM 687 O O . TYR A 1 91 ? 13.414 -0.683 5.926 1 98.5 91 TYR A O 1
ATOM 695 N N . LEU A 1 92 ? 13.797 -2.16 4.309 1 98.44 92 LEU A N 1
ATOM 696 C CA . LEU A 1 92 ? 15.172 -2.436 4.691 1 98.44 92 LEU A CA 1
ATOM 697 C C . LEU A 1 92 ? 16.141 -1.511 3.955 1 98.44 92 LEU A C 1
ATOM 699 O O . LEU A 1 92 ? 17.234 -1.239 4.441 1 98.44 92 LEU A O 1
ATOM 703 N N . ARG A 1 93 ? 15.711 -1.113 2.744 1 97.12 93 ARG A N 1
ATOM 704 C CA . ARG A 1 93 ? 16.469 -0.197 1.897 1 97.12 93 ARG A CA 1
ATOM 705 C C . ARG A 1 93 ? 15.539 0.653 1.04 1 97.12 93 ARG A C 1
ATOM 707 O O . ARG A 1 93 ? 14.383 0.282 0.812 1 97.12 93 ARG A O 1
ATOM 714 N N . SER A 1 94 ? 16.125 1.751 0.553 1 95.75 94 SER A N 1
ATOM 715 C CA . SER A 1 94 ? 15.336 2.59 -0.35 1 95.75 94 SER A CA 1
ATOM 716 C C . SER A 1 94 ? 15.047 1.868 -1.661 1 95.75 94 SER A C 1
ATOM 718 O O . SER A 1 94 ? 15.93 1.227 -2.232 1 95.75 94 SER A O 1
ATOM 720 N N . GLY A 1 95 ? 13.766 1.925 -2.08 1 96.81 95 GLY A N 1
ATOM 721 C CA . GLY A 1 95 ? 13.43 1.489 -3.428 1 96.81 95 GLY A CA 1
ATOM 722 C C . GLY A 1 95 ? 13.781 2.512 -4.492 1 96.81 95 GLY A C 1
ATOM 723 O O . GLY A 1 95 ? 13.133 3.555 -4.598 1 96.81 95 GLY A O 1
ATOM 724 N N . LYS A 1 96 ? 14.711 2.174 -5.312 1 96.81 96 LYS A N 1
ATOM 725 C CA . LYS A 1 96 ? 15.164 3.082 -6.363 1 96.81 96 LYS A CA 1
ATOM 726 C C . LYS A 1 96 ? 14.18 3.115 -7.527 1 96.81 96 LYS A C 1
ATOM 728 O O . LYS A 1 96 ? 13.273 2.285 -7.602 1 96.81 96 LYS A O 1
ATOM 733 N N . PRO A 1 97 ? 14.297 4.168 -8.367 1 96.5 97 PRO A N 1
ATOM 734 C CA . PRO A 1 97 ? 13.461 4.199 -9.57 1 96.5 97 PRO A CA 1
ATOM 735 C C . PRO A 1 97 ? 13.875 3.16 -10.609 1 96.5 97 PRO A C 1
ATOM 737 O O . PRO A 1 97 ? 14.32 3.518 -11.703 1 96.5 97 PRO A O 1
ATOM 740 N N . GLU A 1 98 ? 13.742 1.907 -10.32 1 97.31 98 GLU A N 1
ATOM 741 C CA . GLU A 1 98 ? 14.031 0.755 -11.172 1 97.31 98 GLU A CA 1
ATOM 742 C C . GLU A 1 98 ? 13.023 -0.368 -10.93 1 97.31 98 GLU A C 1
ATOM 744 O O . GLU A 1 98 ? 12.156 -0.258 -10.062 1 97.31 98 GLU A O 1
ATOM 749 N N . THR A 1 99 ? 13.133 -1.395 -11.742 1 98.25 99 THR A N 1
ATOM 750 C CA . THR A 1 99 ? 12.234 -2.535 -11.594 1 98.25 99 THR A CA 1
ATOM 751 C C . THR A 1 99 ? 12.43 -3.211 -10.242 1 98.25 99 THR A C 1
ATOM 753 O O . THR A 1 99 ? 13.57 -3.395 -9.797 1 98.25 99 THR A O 1
ATOM 756 N N . THR A 1 100 ? 11.367 -3.549 -9.578 1 98.62 100 THR A N 1
ATOM 757 C CA . THR A 1 100 ? 11.367 -4.309 -8.336 1 98.62 100 THR A CA 1
ATOM 758 C C . THR A 1 100 ? 10.773 -5.695 -8.547 1 98.62 100 THR A C 1
ATOM 760 O O . THR A 1 100 ? 9.758 -5.844 -9.227 1 98.62 100 THR A O 1
ATOM 763 N N . TYR A 1 101 ? 11.391 -6.672 -7.996 1 98.81 101 TYR A N 1
ATOM 764 C CA . TYR A 1 101 ? 10.898 -8.047 -8.078 1 98.81 101 TYR A CA 1
ATOM 765 C C . TYR A 1 101 ? 10.391 -8.523 -6.719 1 98.81 101 TYR A C 1
ATOM 767 O O . TYR A 1 101 ? 10.797 -8 -5.68 1 98.81 101 TYR A O 1
ATOM 775 N N . ALA A 1 102 ? 9.539 -9.523 -6.781 1 98.81 102 ALA A N 1
ATOM 776 C CA . ALA A 1 102 ? 9.047 -10.07 -5.523 1 98.81 102 ALA A CA 1
ATOM 777 C C . ALA A 1 102 ? 8.781 -11.57 -5.641 1 98.81 102 ALA A C 1
ATOM 779 O O . ALA A 1 102 ? 8.383 -12.055 -6.703 1 98.81 102 ALA A O 1
ATOM 780 N N . ARG A 1 103 ? 8.977 -12.227 -4.613 1 98.56 103 ARG A N 1
ATOM 781 C CA . ARG A 1 103 ? 8.609 -13.633 -4.473 1 98.56 103 ARG A CA 1
ATOM 782 C C . ARG A 1 103 ? 7.855 -13.875 -3.172 1 98.56 103 ARG A C 1
ATOM 784 O O . ARG A 1 103 ? 8.016 -13.125 -2.205 1 98.56 103 ARG A O 1
ATOM 791 N N . CYS A 1 104 ? 7.102 -14.93 -3.186 1 98.69 104 CYS A N 1
ATOM 792 C CA . CYS A 1 104 ? 6.227 -15.25 -2.062 1 98.69 104 CYS A CA 1
ATOM 793 C C . CYS A 1 104 ? 6.504 -16.641 -1.529 1 98.69 104 CYS A C 1
ATOM 795 O O . CYS A 1 104 ? 6.934 -17.531 -2.277 1 98.69 104 CYS A O 1
ATOM 797 N N . ALA A 1 105 ? 6.281 -16.781 -0.28 1 98.25 105 ALA A N 1
ATOM 798 C CA . ALA A 1 105 ? 6.332 -18.078 0.368 1 98.25 105 ALA A CA 1
ATOM 799 C C . ALA A 1 105 ? 5.133 -18.297 1.287 1 98.25 105 ALA A C 1
ATOM 801 O O . ALA A 1 105 ? 4.855 -17.453 2.152 1 98.25 105 ALA A O 1
ATOM 802 N N . LEU A 1 106 ? 4.5 -19.391 1.114 1 98 106 LEU A N 1
ATOM 803 C CA . LEU A 1 106 ? 3.432 -19.781 2.027 1 98 106 LEU A CA 1
ATOM 804 C C . LEU A 1 106 ? 4.004 -20.328 3.33 1 98 106 LEU A C 1
ATOM 806 O O . LEU A 1 106 ? 4.555 -21.438 3.3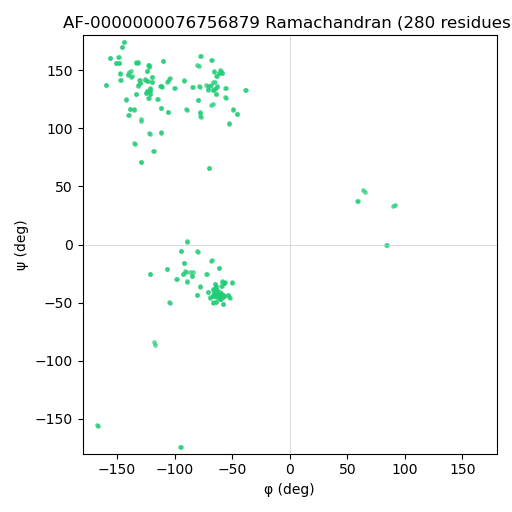57 1 98 106 LEU A O 1
ATOM 810 N N . THR A 1 107 ? 3.854 -19.594 4.352 1 97.81 107 THR A N 1
ATOM 811 C CA . THR A 1 107 ? 4.484 -19.984 5.613 1 97.81 107 THR A CA 1
ATOM 812 C C . THR A 1 107 ? 3.559 -20.875 6.43 1 97.81 107 THR A C 1
ATOM 814 O O . THR A 1 107 ? 4.023 -21.703 7.215 1 97.81 107 THR A O 1
ATOM 817 N N . ARG A 1 108 ? 2.309 -20.656 6.297 1 96.62 108 ARG A N 1
ATOM 818 C CA . ARG A 1 108 ? 1.309 -21.453 7 1 96.62 108 ARG A CA 1
ATOM 819 C C . ARG A 1 108 ? -0.051 -21.344 6.316 1 96.62 108 ARG A C 1
ATOM 821 O O . ARG A 1 108 ? -0.449 -20.266 5.875 1 96.62 108 ARG A O 1
ATOM 828 N N . GLN A 1 109 ? -0.696 -22.469 6.203 1 95.12 109 GLN A N 1
ATOM 829 C CA . GLN A 1 109 ? -2.057 -22.5 5.676 1 95.12 109 GLN A CA 1
ATOM 830 C C . GLN A 1 109 ? -2.988 -23.281 6.598 1 95.12 109 GLN A C 1
ATOM 832 O O . GLN A 1 109 ? -2.855 -24.5 6.734 1 95.12 109 GLN A O 1
ATOM 837 N N . GLY A 1 110 ? -3.779 -22.516 7.242 1 92.81 110 GLY A N 1
ATOM 838 C CA . GLY A 1 110 ? -4.863 -23.156 7.98 1 92.81 110 GLY A CA 1
ATOM 839 C C . GLY A 1 110 ? -6.16 -23.219 7.199 1 92.81 110 GLY A C 1
ATOM 840 O O . GLY A 1 110 ? -6.188 -22.906 6.004 1 92.81 110 GLY A O 1
ATOM 841 N N . SER A 1 111 ? -7.246 -23.719 7.922 1 91.06 111 SER A N 1
ATOM 842 C CA . SER A 1 111 ? -8.547 -23.812 7.27 1 91.06 111 SER A CA 1
ATOM 843 C C . SER A 1 111 ? -9.18 -22.438 7.066 1 91.06 111 SER A C 1
ATOM 845 O O . SER A 1 111 ? -9.945 -22.234 6.129 1 91.06 111 SER A O 1
ATOM 847 N N . ARG A 1 112 ? -8.812 -21.5 7.879 1 95.12 112 ARG A N 1
ATOM 848 C CA . ARG A 1 112 ? -9.484 -20.203 7.824 1 95.12 112 ARG A CA 1
ATOM 849 C C . ARG A 1 112 ? -8.492 -19.078 7.531 1 95.12 112 ARG A C 1
ATOM 851 O O . ARG A 1 112 ? -8.875 -18.016 7.062 1 95.12 112 ARG A O 1
ATOM 858 N N . ILE A 1 113 ? -7.215 -19.328 7.906 1 97.62 113 ILE A N 1
ATOM 859 C CA . ILE A 1 113 ? -6.223 -18.266 7.766 1 97.62 113 ILE A CA 1
ATOM 860 C C . ILE A 1 113 ? -4.973 -18.812 7.082 1 97.62 113 ILE A C 1
ATOM 862 O O . ILE A 1 113 ? -4.527 -19.922 7.387 1 97.62 113 ILE A O 1
ATOM 866 N N . ALA A 1 114 ? -4.453 -18.062 6.164 1 98.31 114 ALA A N 1
ATOM 867 C CA . ALA A 1 114 ? -3.162 -18.359 5.539 1 98.31 114 ALA A CA 1
ATOM 868 C C . ALA A 1 114 ? -2.17 -17.219 5.789 1 98.31 114 ALA A C 1
ATOM 870 O O . ALA A 1 114 ? -2.551 -16.047 5.82 1 98.31 114 ALA A O 1
ATOM 871 N N . ASN A 1 115 ? -0.939 -17.594 5.961 1 98.5 115 ASN A N 1
ATOM 872 C CA . ASN A 1 115 ? 0.171 -16.656 6.145 1 98.5 115 ASN A CA 1
ATOM 873 C C . ASN A 1 115 ? 1.158 -16.734 4.984 1 98.5 115 ASN A C 1
ATOM 875 O O . ASN A 1 115 ? 1.673 -17.797 4.664 1 98.5 115 ASN A O 1
ATOM 879 N N . VAL A 1 116 ? 1.41 -15.594 4.371 1 98.75 116 VAL A N 1
ATOM 880 C CA . VAL A 1 116 ? 2.332 -15.508 3.242 1 98.75 116 VAL A CA 1
ATOM 881 C C . VAL A 1 116 ? 3.447 -14.516 3.555 1 98.75 116 VAL A C 1
ATOM 883 O O . VAL A 1 116 ? 3.182 -13.375 3.949 1 98.75 116 VAL A O 1
ATOM 886 N N . ALA A 1 117 ? 4.68 -14.992 3.422 1 98.88 117 ALA A N 1
ATOM 887 C CA . ALA A 1 117 ? 5.836 -14.102 3.479 1 98.88 117 ALA A CA 1
ATOM 888 C C . ALA A 1 117 ? 6.227 -13.617 2.084 1 98.88 117 ALA A C 1
ATOM 890 O O . ALA A 1 117 ? 6.156 -14.375 1.115 1 98.88 117 ALA A O 1
ATOM 891 N N . VAL A 1 118 ? 6.609 -12.367 1.982 1 98.88 118 VAL A N 1
ATOM 892 C CA . VAL A 1 118 ? 7.016 -11.797 0.7 1 98.88 118 VAL A CA 1
ATOM 893 C C . VAL A 1 118 ? 8.359 -11.086 0.853 1 98.88 118 VAL A C 1
ATOM 895 O O . VAL A 1 118 ? 8.594 -10.398 1.848 1 98.88 118 VAL A O 1
ATOM 898 N N . GLU A 1 119 ? 9.227 -11.25 -0.108 1 98.88 119 GLU A N 1
ATOM 899 C CA . GLU A 1 119 ? 10.453 -10.469 -0.253 1 98.88 119 GLU A CA 1
ATOM 900 C C . GLU A 1 119 ? 10.492 -9.742 -1.597 1 98.88 119 GLU A C 1
ATOM 902 O O . GLU A 1 119 ? 10.172 -10.328 -2.633 1 98.88 119 GLU A O 1
ATOM 907 N N . ALA A 1 120 ? 10.836 -8.531 -1.56 1 98.88 120 ALA A N 1
ATOM 908 C CA . ALA A 1 120 ? 11.008 -7.762 -2.791 1 98.88 120 ALA A CA 1
ATOM 909 C C . ALA A 1 120 ? 12.406 -7.172 -2.885 1 98.88 120 ALA A C 1
ATOM 911 O O . ALA A 1 120 ? 12.961 -6.711 -1.885 1 98.88 120 ALA A O 1
ATOM 912 N N . TRP A 1 121 ? 12.953 -7.199 -4.098 1 98.69 121 TRP A N 1
ATOM 913 C CA . TRP A 1 121 ? 14.312 -6.715 -4.332 1 98.69 121 TRP A CA 1
ATOM 914 C C . TRP A 1 121 ? 14.422 -6.066 -5.707 1 98.69 121 TRP A C 1
ATOM 916 O O . TRP A 1 121 ? 13.492 -6.125 -6.508 1 98.69 121 TRP A O 1
ATOM 926 N N . GLN A 1 122 ? 15.492 -5.449 -5.934 1 97.5 122 GLN A N 1
ATOM 927 C CA . GLN A 1 122 ? 15.773 -4.855 -7.238 1 97.5 122 GLN A CA 1
ATOM 928 C C . GLN A 1 122 ? 17 -5.496 -7.883 1 97.5 122 GLN A C 1
ATOM 930 O O . GLN A 1 122 ? 16.938 -6.645 -8.328 1 97.5 122 GLN A O 1
ATOM 935 N N . SER A 1 123 ? 18.203 -5.086 -7.652 1 94.69 123 SER A N 1
ATOM 936 C CA . SER A 1 123 ? 19.375 -5.555 -8.391 1 94.69 123 SER A CA 1
ATOM 937 C C . SER A 1 123 ? 19.906 -6.855 -7.805 1 94.69 123 SER A C 1
ATOM 939 O O . SER A 1 123 ? 20.516 -7.66 -8.523 1 94.69 123 SER A O 1
ATOM 941 N N . ASP A 1 124 ? 19.641 -7.137 -6.559 1 96.31 124 ASP A N 1
ATOM 942 C CA . ASP A 1 124 ? 20.25 -8.266 -5.867 1 96.31 124 ASP A CA 1
ATOM 943 C C . ASP A 1 124 ? 19.234 -8.977 -4.969 1 96.31 124 ASP A C 1
ATOM 945 O O . ASP A 1 124 ? 18.844 -8.445 -3.93 1 96.31 124 ASP A O 1
ATOM 949 N N . PRO A 1 125 ? 18.875 -10.195 -5.359 1 96.06 125 PRO A N 1
ATOM 950 C CA . PRO A 1 125 ? 17.906 -10.922 -4.535 1 96.06 125 PRO A CA 1
ATOM 951 C C . PRO A 1 125 ? 18.406 -11.18 -3.117 1 96.06 125 PRO A C 1
ATOM 953 O O . PRO A 1 125 ? 17.609 -11.453 -2.217 1 96.06 125 PRO A O 1
ATOM 956 N N . ALA A 1 126 ? 19.641 -11.125 -2.898 1 97.25 126 ALA A N 1
ATOM 957 C CA . ALA A 1 126 ? 20.203 -11.352 -1.571 1 97.25 126 ALA A CA 1
ATOM 958 C C . ALA A 1 126 ? 20.094 -10.102 -0.705 1 97.25 126 ALA A C 1
ATOM 960 O O . ALA A 1 126 ? 20.391 -10.141 0.492 1 97.25 126 ALA A O 1
ATOM 961 N N . LYS A 1 127 ? 19.625 -8.945 -1.288 1 97.88 127 LYS A N 1
ATOM 962 C CA . LYS A 1 127 ? 19.484 -7.672 -0.594 1 97.88 127 LYS A CA 1
ATOM 963 C C . LYS A 1 127 ? 18.094 -7.09 -0.799 1 97.88 127 LYS A C 1
ATOM 965 O O . LYS A 1 127 ? 17.938 -6.043 -1.43 1 97.88 127 LYS A O 1
ATOM 970 N N . PRO A 1 128 ? 17.125 -7.727 -0.174 1 98.62 128 PRO A N 1
ATOM 971 C CA . PRO A 1 128 ? 15.766 -7.195 -0.329 1 98.62 128 PRO A CA 1
ATOM 972 C C . PRO A 1 128 ? 15.641 -5.754 0.159 1 98.62 128 PRO A C 1
ATOM 974 O O . PRO A 1 128 ? 16.359 -5.344 1.079 1 98.62 128 PRO A O 1
ATOM 977 N N . ILE A 1 129 ? 14.758 -5.035 -0.514 1 98.62 129 ILE A N 1
ATOM 978 C CA . ILE A 1 129 ? 14.5 -3.666 -0.082 1 98.62 129 ILE A CA 1
ATOM 979 C C . ILE A 1 129 ? 13.328 -3.646 0.892 1 98.62 129 ILE A C 1
ATOM 981 O O . ILE A 1 129 ? 13.195 -2.725 1.701 1 98.62 129 ILE A O 1
ATOM 985 N N . VAL A 1 130 ? 12.445 -4.613 0.834 1 98.69 130 VAL A N 1
ATOM 986 C CA . VAL A 1 130 ? 11.297 -4.723 1.729 1 98.69 130 VAL A CA 1
ATOM 987 C C . VAL A 1 130 ? 10.969 -6.191 1.969 1 98.69 130 VAL A C 1
ATOM 989 O O . VAL A 1 130 ? 11.07 -7.016 1.057 1 98.69 130 VAL A O 1
ATOM 992 N N . VAL A 1 131 ? 10.586 -6.543 3.17 1 98.88 131 VAL A N 1
ATOM 993 C CA . VAL A 1 131 ? 9.992 -7.832 3.516 1 98.88 131 VAL A CA 1
ATOM 994 C C . VAL A 1 131 ? 8.617 -7.613 4.148 1 98.88 131 VAL A C 1
ATOM 996 O O . VAL A 1 131 ? 8.367 -6.566 4.754 1 98.88 131 VAL A O 1
ATOM 999 N N . ALA A 1 132 ? 7.805 -8.633 3.979 1 98.88 132 ALA A N 1
ATOM 1000 C CA . ALA A 1 132 ? 6.438 -8.43 4.445 1 98.88 132 ALA A CA 1
ATOM 1001 C C . ALA A 1 132 ? 5.805 -9.75 4.883 1 98.88 132 ALA A C 1
ATOM 1003 O O . ALA A 1 132 ? 6.262 -10.828 4.484 1 98.88 132 ALA A O 1
ATOM 1004 N N . ARG A 1 133 ? 4.855 -9.625 5.715 1 98.62 133 ARG A N 1
ATOM 1005 C CA . ARG A 1 133 ? 3.977 -10.719 6.125 1 98.62 133 ARG A CA 1
ATOM 1006 C C . ARG A 1 133 ? 2.512 -10.359 5.898 1 98.62 133 ARG A C 1
ATOM 1008 O O . ARG A 1 133 ? 2.062 -9.281 6.305 1 98.62 133 ARG A O 1
ATOM 1015 N N . CYS A 1 134 ? 1.831 -11.219 5.289 1 98.56 134 CYS A N 1
ATOM 1016 C CA . CYS A 1 134 ? 0.42 -11.055 4.957 1 98.56 134 CYS A CA 1
ATOM 1017 C C . CYS A 1 134 ? -0.417 -12.172 5.578 1 98.56 134 CYS A C 1
ATOM 1019 O O . CYS A 1 134 ? -0.083 -13.352 5.449 1 98.56 134 CYS A O 1
ATOM 1021 N N . HIS A 1 135 ?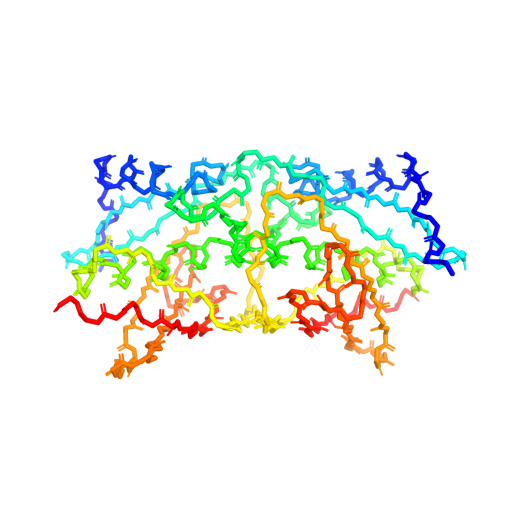 -1.493 -11.805 6.207 1 98.62 135 HIS A N 1
ATOM 1022 C CA . HIS A 1 135 ? -2.494 -12.773 6.633 1 98.62 135 HIS A CA 1
ATOM 1023 C C . HIS A 1 135 ? -3.785 -12.625 5.836 1 98.62 135 HIS A C 1
ATOM 1025 O O . HIS A 1 135 ? -4.258 -11.5 5.625 1 98.62 135 HIS A O 1
ATOM 1031 N N . PHE A 1 136 ? -4.316 -13.758 5.422 1 98 136 PHE A N 1
ATOM 1032 C CA . PHE A 1 136 ? -5.52 -13.75 4.598 1 98 136 PHE A CA 1
ATOM 1033 C C . PHE A 1 136 ? -6.602 -14.625 5.219 1 98 136 PHE A C 1
ATOM 1035 O O . PHE A 1 136 ? -6.312 -15.695 5.762 1 98 136 PHE A O 1
ATOM 1042 N N . GLN A 1 137 ? -7.805 -14.18 5.129 1 97 137 GLN A N 1
ATOM 1043 C CA . GLN A 1 137 ? -8.961 -15.039 5.352 1 97 137 GLN A CA 1
ATOM 1044 C C . GLN A 1 137 ? -9.266 -15.883 4.121 1 97 137 GLN A C 1
ATOM 1046 O O . GLN A 1 137 ? -9.547 -15.344 3.047 1 97 137 GLN A O 1
ATOM 1051 N N . MET A 1 138 ? -9.297 -17.172 4.34 1 94.88 138 MET A N 1
ATOM 1052 C CA . MET A 1 138 ? -9.539 -18.094 3.232 1 94.88 138 MET A CA 1
ATOM 1053 C C . MET A 1 138 ? -11.031 -18.25 2.957 1 94.88 138 MET A C 1
ATOM 1055 O O . MET A 1 138 ? -11.836 -18.281 3.887 1 94.88 138 MET A O 1
ATOM 1059 N N . PRO A 1 139 ? -11.367 -18.203 1.655 1 89.25 139 PRO A N 1
ATOM 1060 C CA . PRO A 1 139 ? -12.781 -18.469 1.36 1 89.25 139 PRO A CA 1
ATOM 1061 C C . PRO A 1 139 ? -13.234 -19.844 1.825 1 89.25 139 PRO A C 1
ATOM 1063 O O . PRO A 1 139 ? -12.406 -20.75 2.008 1 89.25 139 PRO A O 1
ATOM 1066 N N . ALA A 1 140 ? -14.484 -19.922 2.168 1 80.19 140 ALA A N 1
ATOM 1067 C CA . ALA A 1 140 ? -15.047 -21.188 2.607 1 80.19 140 ALA A CA 1
ATOM 1068 C C . ALA A 1 140 ? -14.836 -22.281 1.553 1 80.19 140 ALA A C 1
ATOM 1070 O O . ALA A 1 140 ? -14.883 -22 0.352 1 80.19 140 ALA A O 1
ATOM 1071 N N . ALA A 1 141 ? -14.234 -23.359 2.043 1 67.19 141 ALA A N 1
ATOM 1072 C CA . ALA A 1 141 ? -14.039 -24.484 1.147 1 67.19 141 ALA A CA 1
ATOM 1073 C C . ALA A 1 141 ? -15.336 -24.844 0.417 1 67.19 141 ALA A C 1
ATOM 1075 O O . ALA A 1 141 ? -16.422 -24.766 0.995 1 67.19 141 ALA A O 1
ATOM 1076 N N . GLN A 1 142 ? -15.438 -24.719 -0.918 1 55.38 142 GLN A N 1
ATOM 1077 C CA . GLN A 1 142 ? -16.641 -25.203 -1.588 1 55.38 142 GLN A CA 1
ATOM 1078 C C . GLN A 1 142 ? -16.906 -26.672 -1.249 1 55.38 142 GLN A C 1
ATOM 1080 O O . GLN A 1 142 ? -15.969 -27.422 -0.977 1 55.38 142 GLN A O 1
ATOM 1085 N N . MET B 1 1 ? -22.672 16.188 15.023 1 45.91 1 MET B N 1
ATOM 1086 C CA . MET B 1 1 ? -22.625 16.125 13.562 1 45.91 1 MET B CA 1
ATOM 1087 C C . MET B 1 1 ? -21.188 16.031 13.062 1 45.91 1 MET B C 1
ATOM 1089 O O . MET B 1 1 ? -20.297 16.719 13.578 1 45.91 1 MET B O 1
ATOM 1093 N N . SER B 1 2 ? -20.828 14.883 12.422 1 64.88 2 SER B N 1
ATOM 1094 C CA . SER B 1 2 ? -19.438 14.797 12.016 1 64.88 2 SER B CA 1
ATOM 1095 C C . SER B 1 2 ? -19.016 16.016 11.195 1 64.88 2 SER B C 1
ATOM 1097 O O . SER B 1 2 ? -19.766 16.469 10.32 1 64.88 2 SER B O 1
ATOM 1099 N N . SER B 1 3 ? -18.297 16.938 11.703 1 78.38 3 SER B N 1
ATOM 1100 C CA . SER B 1 3 ? -17.797 18.109 10.984 1 78.38 3 SER B CA 1
ATOM 1101 C C . SER B 1 3 ? -17.375 17.75 9.562 1 78.38 3 SER B C 1
ATOM 1103 O O . SER B 1 3 ? -16.797 16.703 9.336 1 78.38 3 SER B O 1
ATOM 1105 N N . PRO B 1 4 ? -17.844 18.609 8.594 1 90.94 4 PRO B N 1
ATOM 1106 C CA . PRO B 1 4 ? -17.625 18.312 7.176 1 90.94 4 PRO B CA 1
ATOM 1107 C C . PRO B 1 4 ? -16.156 18.359 6.785 1 90.94 4 PRO B C 1
ATOM 1109 O O . PRO B 1 4 ? -15.367 19.078 7.418 1 90.94 4 PRO B O 1
ATOM 1112 N N . PHE B 1 5 ? -15.742 17.625 5.883 1 95.69 5 PHE B N 1
ATOM 1113 C CA . PHE B 1 5 ? -14.445 17.703 5.23 1 95.69 5 PHE B CA 1
ATOM 1114 C C . PHE B 1 5 ? -14.336 18.969 4.383 1 95.69 5 PHE B C 1
ATOM 1116 O O . PHE B 1 5 ? -15.164 19.203 3.504 1 95.69 5 PHE B O 1
ATOM 1123 N N . ILE B 1 6 ? -13.367 19.812 4.695 1 97.88 6 ILE B N 1
ATOM 1124 C CA . ILE B 1 6 ? -13.102 21 3.902 1 97.88 6 ILE B CA 1
ATOM 1125 C C . ILE B 1 6 ? -11.836 20.797 3.07 1 97.88 6 ILE B C 1
ATOM 1127 O O . ILE B 1 6 ? -10.727 20.781 3.609 1 97.88 6 ILE B O 1
ATOM 1131 N N . LEU B 1 7 ? -12.023 20.766 1.793 1 98.44 7 LEU B N 1
ATOM 1132 C CA . LEU B 1 7 ? -10.93 20.516 0.859 1 98.44 7 LEU B CA 1
ATOM 1133 C C . LEU B 1 7 ? -9.992 21.703 0.788 1 98.44 7 LEU B C 1
ATOM 1135 O O . LEU B 1 7 ? -10.438 22.859 0.734 1 98.44 7 LEU B O 1
ATOM 1139 N N . SER B 1 8 ? -8.672 21.391 0.805 1 98.5 8 SER B N 1
ATOM 1140 C CA . SER B 1 8 ? -7.648 22.391 0.507 1 98.5 8 SER B CA 1
ATOM 1141 C C . SER B 1 8 ? -6.941 22.078 -0.81 1 98.5 8 SER B C 1
ATOM 1143 O O . SER B 1 8 ? -5.988 21.297 -0.839 1 98.5 8 SER B O 1
ATOM 1145 N N . PRO B 1 9 ? -7.344 22.688 -1.933 1 98.12 9 PRO B N 1
ATOM 1146 C CA . PRO B 1 9 ? -6.703 22.438 -3.225 1 98.12 9 PRO B CA 1
ATOM 1147 C C . PRO B 1 9 ? -5.203 22.719 -3.203 1 98.12 9 PRO B C 1
ATOM 1149 O O . PRO B 1 9 ? -4.43 22.031 -3.875 1 98.12 9 PRO B O 1
ATOM 1152 N N . GLU B 1 10 ? -4.82 23.672 -2.443 1 98.06 10 GLU B N 1
ATOM 1153 C CA . GLU B 1 10 ? -3.414 24.047 -2.367 1 98.06 10 GLU B CA 1
ATOM 1154 C C . GLU B 1 10 ? -2.582 22.938 -1.726 1 98.06 10 GLU B C 1
ATOM 1156 O O . GLU B 1 10 ? -1.537 22.547 -2.254 1 98.06 10 GLU B O 1
ATOM 1161 N N . LEU B 1 11 ? -3.055 22.469 -0.59 1 97.94 11 LEU B N 1
ATOM 1162 C CA . LEU B 1 11 ? -2.336 21.406 0.096 1 97.94 11 LEU B CA 1
ATOM 1163 C C . LEU B 1 11 ? -2.318 20.141 -0.745 1 97.94 11 LEU B C 1
ATOM 1165 O O . LEU B 1 11 ? -1.331 19.391 -0.744 1 97.94 11 LEU B O 1
ATOM 1169 N N . THR B 1 12 ? -3.41 19.875 -1.46 1 98.69 12 THR B N 1
ATOM 1170 C CA . THR B 1 12 ? -3.49 18.719 -2.336 1 98.69 12 THR B CA 1
ATOM 1171 C C . THR B 1 12 ? -2.463 18.812 -3.461 1 98.69 12 THR B C 1
ATOM 1173 O O . THR B 1 12 ? -1.769 17.844 -3.76 1 98.69 12 THR B O 1
ATOM 1176 N N . ALA B 1 13 ? -2.363 19.969 -4.02 1 98.25 13 ALA B N 1
ATOM 1177 C CA . ALA B 1 13 ? -1.4 20.203 -5.094 1 98.25 13 ALA B CA 1
ATOM 1178 C C . ALA B 1 13 ? 0.032 20.062 -4.586 1 98.25 13 ALA B C 1
ATOM 1180 O O . ALA B 1 13 ? 0.899 19.531 -5.285 1 98.25 13 ALA B O 1
ATOM 1181 N N . GLU B 1 14 ? 0.26 20.594 -3.455 1 96.69 14 GLU B N 1
ATOM 1182 C CA . GLU B 1 14 ? 1.584 20.484 -2.852 1 96.69 14 GLU B CA 1
ATOM 1183 C C . GLU B 1 14 ? 1.958 19.016 -2.611 1 96.69 14 GLU B C 1
ATOM 1185 O O . GLU B 1 14 ? 3.092 18.609 -2.873 1 96.69 14 GLU B O 1
ATOM 1190 N N . ALA B 1 15 ? 0.988 18.281 -2.039 1 97.44 15 ALA B N 1
ATOM 1191 C CA . ALA B 1 15 ? 1.216 16.859 -1.818 1 97.44 15 ALA B CA 1
ATOM 1192 C C . ALA B 1 15 ? 1.631 16.156 -3.111 1 97.44 15 ALA B C 1
ATOM 1194 O O . ALA B 1 15 ? 2.578 15.375 -3.123 1 97.44 15 ALA B O 1
ATOM 1195 N N . ALA B 1 16 ? 0.947 16.5 -4.188 1 97.25 16 ALA B N 1
ATOM 1196 C CA . ALA B 1 16 ? 1.195 15.891 -5.488 1 97.25 16 ALA B CA 1
ATOM 1197 C C . ALA B 1 16 ? 2.59 16.234 -6.004 1 97.25 16 ALA B C 1
ATOM 1199 O O . ALA B 1 16 ? 3.242 15.422 -6.656 1 97.25 16 ALA B O 1
ATOM 1200 N N . LYS B 1 17 ? 3.061 17.391 -5.707 1 94.94 17 LYS B N 1
ATOM 1201 C CA . LYS B 1 17 ? 4.387 17.828 -6.133 1 94.94 17 LYS B CA 1
ATOM 1202 C C . LYS B 1 17 ? 5.48 17.078 -5.367 1 94.94 17 LYS B C 1
ATOM 1204 O O . LYS B 1 17 ? 6.5 16.703 -5.945 1 94.94 17 LYS B O 1
ATOM 1209 N N . LEU B 1 18 ? 5.238 16.906 -4.09 1 94.31 18 LEU B N 1
ATOM 1210 C CA . LEU B 1 18 ? 6.23 16.297 -3.219 1 94.31 18 LEU B CA 1
ATOM 1211 C C . LEU B 1 18 ? 6.246 14.781 -3.4 1 94.31 18 LEU B C 1
ATOM 1213 O O . LEU B 1 18 ? 7.305 14.148 -3.312 1 94.31 18 LEU B O 1
ATOM 1217 N N . ILE B 1 19 ? 5.035 14.195 -3.633 1 96.5 19 ILE B N 1
ATOM 1218 C CA . ILE B 1 19 ? 4.82 12.75 -3.674 1 96.5 19 ILE B CA 1
ATOM 1219 C C . ILE B 1 19 ? 3.951 12.398 -4.879 1 96.5 19 ILE B C 1
ATOM 1221 O O . ILE B 1 19 ? 2.736 12.227 -4.746 1 96.5 19 ILE B O 1
ATOM 1225 N N . PRO B 1 20 ? 4.52 12.188 -6.027 1 96.62 20 PRO B N 1
ATOM 1226 C CA . PRO B 1 20 ? 3.766 11.898 -7.25 1 96.62 20 PRO B CA 1
ATOM 1227 C C . PRO B 1 20 ? 2.742 10.781 -7.059 1 96.62 20 PRO B C 1
ATOM 1229 O O . PRO B 1 20 ? 1.667 10.812 -7.66 1 96.62 20 PRO B O 1
ATOM 1232 N N . TYR B 1 21 ? 2.98 9.828 -6.25 1 97 21 TYR B N 1
ATOM 1233 C CA . TYR B 1 21 ? 2.051 8.727 -6.004 1 97 21 TYR B CA 1
ATOM 1234 C C . TYR B 1 21 ? 0.713 9.25 -5.492 1 97 21 TYR B C 1
ATOM 1236 O O . TYR B 1 21 ? -0.337 8.672 -5.781 1 97 21 TYR B O 1
ATOM 1244 N N . THR B 1 22 ? 0.719 10.336 -4.758 1 97.88 22 THR B N 1
ATOM 1245 C CA . THR B 1 22 ? -0.529 10.852 -4.203 1 97.88 22 THR B CA 1
ATOM 1246 C C . THR B 1 22 ? -1.45 11.344 -5.316 1 97.88 22 THR B C 1
ATOM 1248 O O . THR B 1 22 ? -2.664 11.141 -5.262 1 97.88 22 THR B O 1
ATOM 1251 N N . ALA B 1 23 ? -0.859 11.969 -6.285 1 96.31 23 ALA B N 1
ATOM 1252 C CA . ALA B 1 23 ? -1.652 12.359 -7.449 1 96.31 23 ALA B CA 1
ATOM 1253 C C . ALA B 1 23 ? -2.189 11.133 -8.18 1 96.31 23 ALA B C 1
ATOM 1255 O O . ALA B 1 23 ? -3.334 11.133 -8.641 1 96.31 23 ALA B O 1
ATOM 1256 N N . PHE B 1 24 ? -1.377 10.141 -8.234 1 96.38 24 PHE B N 1
ATOM 1257 C CA . PHE B 1 24 ? -1.706 8.906 -8.945 1 96.38 24 PHE B CA 1
ATOM 1258 C C . PHE B 1 24 ? -2.953 8.258 -8.359 1 96.38 24 PHE B C 1
ATOM 1260 O O . PHE B 1 24 ? -3.857 7.859 -9.102 1 96.38 24 PHE B O 1
ATOM 1267 N N . ILE B 1 25 ? -3.059 8.25 -7.051 1 96.44 25 ILE B N 1
ATOM 1268 C CA . ILE B 1 25 ? -4.184 7.559 -6.426 1 96.44 25 ILE B CA 1
ATOM 1269 C C . ILE B 1 25 ? -5.336 8.539 -6.211 1 96.44 25 ILE B C 1
ATOM 1271 O O . ILE B 1 25 ? -6.457 8.125 -5.906 1 96.44 25 ILE B O 1
ATOM 1275 N N . GLY B 1 26 ? -5.078 9.867 -6.297 1 97.06 26 GLY B N 1
ATOM 1276 C CA . GLY B 1 26 ? -6.125 10.875 -6.172 1 97.06 26 GLY B CA 1
ATOM 1277 C C . GLY B 1 26 ? -6.344 11.328 -4.742 1 97.06 26 GLY B C 1
ATOM 1278 O O . GLY B 1 26 ? -7.469 11.648 -4.352 1 97.06 26 GLY B O 1
ATOM 1279 N N . LEU B 1 27 ? -5.32 11.359 -3.977 1 98.38 27 LEU B N 1
ATOM 1280 C CA . LEU B 1 27 ? -5.402 11.805 -2.588 1 98.38 27 LEU B CA 1
ATOM 1281 C C . LEU B 1 27 ? -5.773 13.281 -2.512 1 98.38 27 LEU B C 1
ATOM 1283 O O . LEU B 1 27 ? -5.258 14.094 -3.281 1 98.38 27 LEU B O 1
ATOM 1287 N N . GLN B 1 28 ? -6.629 13.586 -1.564 1 98.88 28 GLN B N 1
ATOM 1288 C CA . GLN B 1 28 ? -7 14.969 -1.273 1 98.88 28 GLN B CA 1
ATOM 1289 C C . GLN B 1 28 ? -6.648 15.336 0.164 1 98.88 28 GLN B C 1
ATOM 1291 O O . GLN B 1 28 ? -6.859 14.547 1.085 1 98.88 28 GLN B O 1
ATOM 1296 N N . CYS B 1 29 ? -6.152 16.547 0.276 1 98.81 29 CYS B N 1
ATOM 1297 C CA . CYS B 1 29 ? -5.848 17.094 1.593 1 98.81 29 CYS B CA 1
ATOM 1298 C C . CYS B 1 29 ? -6.898 18.109 2.016 1 98.81 29 CYS B C 1
ATOM 1300 O O . CYS B 1 29 ? -7.41 18.859 1.185 1 98.81 29 CYS B O 1
ATOM 1302 N N . GLY B 1 30 ? -7.199 18.109 3.256 1 98.62 30 GLY B N 1
ATOM 1303 C CA . GLY B 1 30 ? -8.148 19.078 3.791 1 98.62 30 GLY B CA 1
ATOM 1304 C C . GLY B 1 30 ? -8.156 19.125 5.309 1 98.62 30 GLY B C 1
ATOM 1305 O O . GLY B 1 30 ? -7.125 18.922 5.949 1 98.62 30 GLY B O 1
ATOM 1306 N N . GLU B 1 31 ? -9.297 19.562 5.875 1 97.75 31 GLU B N 1
ATOM 1307 C CA . GLU B 1 31 ? -9.438 19.656 7.324 1 97.75 31 GLU B CA 1
ATOM 1308 C C . GLU B 1 31 ? -10.883 19.406 7.75 1 97.75 31 GLU B C 1
ATOM 1310 O O . GLU B 1 31 ? -11.797 19.469 6.93 1 97.75 31 GLU B O 1
ATOM 1315 N N . SER B 1 32 ? -11.039 19.016 8.906 1 96.56 32 SER B N 1
ATOM 1316 C CA . SER B 1 32 ? -12.305 18.969 9.625 1 96.56 32 SER B CA 1
ATOM 1317 C C . SER B 1 32 ? -12.164 19.5 11.047 1 96.56 32 SER B C 1
ATOM 1319 O O . SER B 1 32 ? -11.359 19 11.828 1 96.56 32 SER B O 1
ATOM 1321 N N . ASN B 1 33 ? -12.844 20.578 11.312 1 94.69 33 ASN B N 1
ATOM 1322 C CA . ASN B 1 33 ? -12.789 21.234 12.617 1 94.69 33 ASN B CA 1
ATOM 1323 C C . ASN B 1 33 ? -11.367 21.656 12.969 1 94.69 33 ASN B C 1
ATOM 1325 O O . ASN B 1 33 ? -10.914 21.453 14.094 1 94.69 33 ASN B O 1
ATOM 1329 N N . GLY B 1 34 ? -10.688 22.078 11.969 1 93.88 34 GLY B N 1
ATOM 1330 C CA . GLY B 1 34 ? -9.359 22.641 12.18 1 93.88 34 GLY B CA 1
ATOM 1331 C C . GLY B 1 34 ? -8.273 21.578 12.258 1 93.88 34 GLY B C 1
ATOM 1332 O O . GLY B 1 34 ? -7.102 21.906 12.453 1 93.88 34 GLY B O 1
ATOM 1333 N N . HIS B 1 35 ? -8.68 20.375 12.133 1 96.06 35 HIS B N 1
ATOM 1334 C CA . HIS B 1 35 ? -7.703 19.297 12.18 1 96.06 35 HIS B CA 1
ATOM 1335 C C . HIS B 1 35 ? -7.465 18.703 10.789 1 96.06 35 HIS B C 1
ATOM 1337 O O . HIS B 1 35 ? -8.398 18.562 10 1 96.06 35 HIS B O 1
ATOM 1343 N N . PRO B 1 36 ? -6.203 18.406 10.531 1 97.94 36 PRO B N 1
ATOM 1344 C CA . PRO B 1 36 ? -5.93 17.797 9.219 1 97.94 36 PRO B CA 1
ATOM 1345 C C . PRO B 1 36 ? -6.746 16.531 8.969 1 97.94 36 PRO B C 1
ATOM 1347 O O . PRO B 1 36 ? -6.91 15.711 9.875 1 97.94 36 PRO B O 1
ATOM 1350 N N . LEU B 1 37 ? -7.289 16.453 7.805 1 98.56 37 LEU B N 1
ATOM 1351 C CA . LEU B 1 37 ? -8.039 15.305 7.312 1 98.56 37 LEU B CA 1
ATOM 1352 C C . LEU B 1 37 ? -7.727 15.039 5.844 1 98.56 37 LEU B C 1
ATOM 1354 O O . LEU B 1 37 ? -7.41 15.961 5.094 1 98.56 37 LEU B O 1
ATOM 1358 N N . PHE B 1 38 ? -7.758 13.734 5.496 1 98.88 38 PHE B N 1
ATOM 1359 C CA . PHE B 1 38 ? -7.461 13.328 4.129 1 98.88 38 PHE B CA 1
ATOM 1360 C C . PHE B 1 38 ? -8.625 12.539 3.531 1 98.88 38 PHE B C 1
ATOM 1362 O O . PHE B 1 38 ? -9.406 11.93 4.262 1 98.88 38 PHE B O 1
ATOM 1369 N N . ALA B 1 39 ? -8.688 12.602 2.227 1 98.88 39 ALA B N 1
ATOM 1370 C CA . ALA B 1 39 ? -9.719 11.844 1.515 1 98.88 39 ALA B CA 1
ATOM 1371 C C . ALA B 1 39 ? -9.141 11.164 0.275 1 98.88 39 ALA B C 1
ATOM 1373 O O . ALA B 1 39 ? -8.25 11.719 -0.385 1 98.88 39 ALA B O 1
ATOM 1374 N N . LEU B 1 40 ? -9.648 10.031 0.02 1 98.69 40 LEU B N 1
ATOM 1375 C CA . LEU B 1 40 ? -9.375 9.273 -1.195 1 98.69 40 LEU B CA 1
ATOM 1376 C C . LEU B 1 40 ? -10.672 8.977 -1.947 1 98.69 40 LEU B C 1
ATOM 1378 O O . LEU B 1 40 ? -11.328 7.961 -1.689 1 98.69 40 LEU B O 1
ATOM 1382 N N . PRO B 1 41 ? -10.992 9.805 -2.914 1 98.25 41 PRO B N 1
ATOM 1383 C CA . PRO B 1 41 ? -12.164 9.492 -3.729 1 98.25 41 PRO B CA 1
ATOM 1384 C C . PRO B 1 41 ? -12.031 8.164 -4.473 1 98.25 41 PRO B C 1
ATOM 1386 O O . PRO B 1 41 ? -10.93 7.785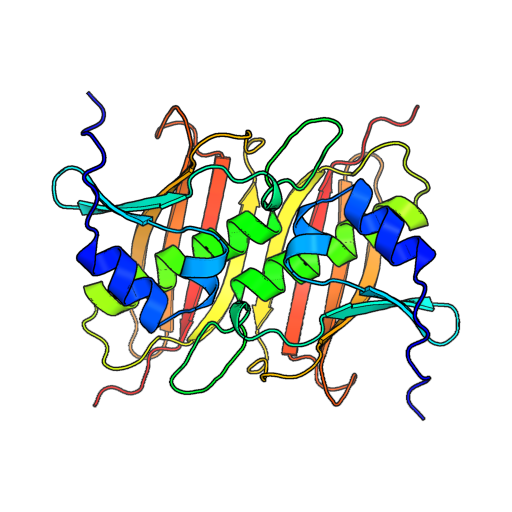 -4.867 1 98.25 41 PRO B O 1
ATOM 1389 N N . TYR B 1 42 ? -13.156 7.539 -4.637 1 96.81 42 TYR B N 1
ATOM 1390 C CA . TYR B 1 42 ? -13.172 6.254 -5.336 1 96.81 42 TYR B CA 1
ATOM 1391 C C . TYR B 1 42 ? -12.773 6.422 -6.797 1 96.81 42 TYR B C 1
ATOM 1393 O O . TYR B 1 42 ? -13.242 7.336 -7.477 1 96.81 42 TYR B O 1
ATOM 1401 N N . LYS B 1 43 ? -11.898 5.566 -7.262 1 95.12 43 LYS B N 1
ATOM 1402 C CA . LYS B 1 43 ? -11.555 5.316 -8.656 1 95.12 43 LYS B CA 1
ATOM 1403 C C . LYS B 1 43 ? -11.602 3.826 -8.977 1 95.12 43 LYS B C 1
ATOM 1405 O O . LYS B 1 43 ? -11.18 3 -8.172 1 95.12 43 LYS B O 1
ATOM 1410 N N . ARG B 1 44 ? -12.062 3.469 -10.133 1 93.88 44 ARG B N 1
ATOM 1411 C CA . ARG B 1 44 ? -12.195 2.07 -10.523 1 93.88 44 ARG B CA 1
ATOM 1412 C C . ARG B 1 44 ? -10.852 1.348 -10.422 1 93.88 44 ARG B C 1
ATOM 1414 O O . ARG B 1 44 ? -10.805 0.164 -10.086 1 93.88 44 ARG B O 1
ATOM 1421 N N . GLU B 1 45 ? -9.781 2.055 -10.688 1 95.25 45 GLU B N 1
ATOM 1422 C C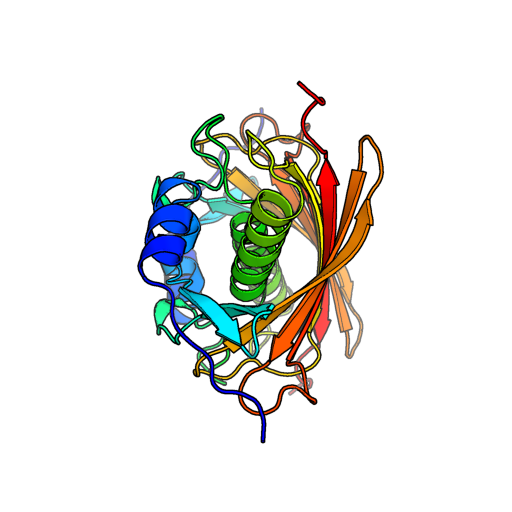A . GLU B 1 45 ? -8.438 1.483 -10.688 1 95.25 45 GLU B CA 1
ATOM 1423 C C . GLU B 1 45 ? -8.008 1.076 -9.281 1 95.25 45 GLU B C 1
ATOM 1425 O O . GLU B 1 45 ? -7.055 0.317 -9.109 1 95.25 45 GLU B O 1
ATOM 1430 N N . ASN B 1 46 ? -8.75 1.529 -8.242 1 94.75 46 ASN B N 1
ATOM 1431 C CA . ASN B 1 46 ? -8.375 1.257 -6.859 1 94.75 46 ASN B CA 1
ATOM 1432 C C . ASN B 1 46 ? -8.984 -0.05 -6.359 1 94.75 46 ASN B C 1
ATOM 1434 O O . ASN B 1 46 ? -8.727 -0.467 -5.23 1 94.75 46 ASN B O 1
ATOM 1438 N N . ILE B 1 47 ? -9.695 -0.726 -7.281 1 95.06 47 ILE B N 1
ATOM 1439 C CA . ILE B 1 47 ? -10.414 -1.934 -6.887 1 95.06 47 ILE B CA 1
ATOM 1440 C C . ILE B 1 47 ? -9.438 -3.104 -6.781 1 95.06 47 ILE B C 1
ATOM 1442 O O . ILE B 1 47 ? -8.578 -3.283 -7.648 1 95.06 47 ILE B O 1
ATOM 1446 N N . GLY B 1 48 ? -9.586 -3.891 -5.699 1 93.94 48 GLY B N 1
ATOM 1447 C CA . GLY B 1 48 ? -8.789 -5.086 -5.453 1 93.94 48 GLY B CA 1
ATOM 1448 C C . GLY B 1 48 ? -9.562 -6.371 -5.672 1 93.94 48 GLY B C 1
ATOM 1449 O O . GLY B 1 48 ? -8.977 -7.445 -5.785 1 93.94 48 GLY B O 1
ATOM 1450 N N . ASN B 1 49 ? -10.812 -6.254 -5.613 1 88.88 49 ASN B N 1
ATOM 1451 C CA . ASN B 1 49 ? -11.656 -7.43 -5.801 1 88.88 49 ASN B CA 1
ATOM 1452 C C . ASN B 1 49 ? -12.883 -7.113 -6.656 1 88.88 49 ASN B C 1
ATOM 1454 O O . ASN B 1 49 ? -13.797 -6.418 -6.203 1 88.88 49 ASN B O 1
ATOM 1458 N N . ILE B 1 50 ? -12.953 -7.73 -7.77 1 83.56 50 ILE B N 1
ATOM 1459 C CA . ILE B 1 50 ? -14.016 -7.375 -8.695 1 83.56 50 ILE B CA 1
ATOM 1460 C C . ILE B 1 50 ? -15.289 -8.141 -8.336 1 83.56 50 ILE B C 1
ATOM 1462 O O . ILE B 1 50 ? -16.391 -7.754 -8.742 1 83.56 50 ILE B O 1
ATOM 1466 N N . PHE B 1 51 ? -15.125 -9.266 -7.734 1 81.88 51 PHE B N 1
ATOM 1467 C CA . PHE B 1 51 ? -16.281 -10.086 -7.398 1 81.88 51 PHE B CA 1
ATOM 1468 C C . PHE B 1 51 ? -17.109 -9.43 -6.293 1 81.88 51 PHE B C 1
ATOM 1470 O O . PHE B 1 51 ? -18.344 -9.461 -6.328 1 81.88 51 PHE B O 1
ATOM 1477 N N . LEU B 1 52 ? -16.578 -8.961 -5.297 1 83.69 52 LEU B N 1
ATOM 1478 C CA . LEU B 1 52 ? -17.078 -8.125 -4.211 1 83.69 52 LEU B CA 1
ATOM 1479 C C . LEU B 1 52 ? -16.344 -6.785 -4.176 1 83.69 52 LEU B C 1
ATOM 1481 O O . LEU B 1 52 ? -15.406 -6.609 -3.393 1 83.69 52 LEU B O 1
ATOM 1485 N N . PRO B 1 53 ? -16.891 -6.051 -5.078 1 87.38 53 PRO B N 1
ATOM 1486 C CA . PRO B 1 53 ? -16.047 -4.867 -5.293 1 87.38 53 PRO B CA 1
ATOM 1487 C C . PRO B 1 53 ? -15.602 -4.219 -3.984 1 87.38 53 PRO B C 1
ATOM 1489 O O . PRO B 1 53 ? -16.438 -3.826 -3.168 1 87.38 53 PRO B O 1
ATOM 1492 N N . ALA B 1 54 ? -14.398 -4.34 -3.816 1 94.19 54 ALA B N 1
ATOM 1493 C CA . ALA B 1 54 ? -13.711 -3.762 -2.666 1 94.19 54 ALA B CA 1
ATOM 1494 C C . ALA B 1 54 ? -12.383 -3.131 -3.078 1 94.19 54 ALA B C 1
ATOM 1496 O O . ALA B 1 54 ? -11.742 -3.582 -4.031 1 94.19 54 ALA B O 1
ATOM 1497 N N . LEU B 1 55 ? -12.039 -2.102 -2.336 1 96.5 55 LEU B N 1
ATOM 1498 C CA . LEU B 1 55 ? -10.758 -1.452 -2.58 1 96.5 55 LEU B CA 1
ATOM 1499 C C . LEU B 1 55 ? -9.602 -2.408 -2.303 1 96.5 55 LEU B C 1
ATOM 1501 O O . LEU B 1 55 ? -9.703 -3.275 -1.432 1 96.5 55 LEU B O 1
ATOM 1505 N N . HIS B 1 56 ? -8.594 -2.256 -3.074 1 96.5 56 HIS B N 1
ATOM 1506 C CA . HIS B 1 56 ? -7.379 -3.027 -2.842 1 96.5 56 HIS B CA 1
ATOM 1507 C C . HIS B 1 56 ? -6.742 -2.666 -1.504 1 96.5 56 HIS B C 1
ATOM 1509 O O . HIS B 1 56 ? -6.527 -1.487 -1.213 1 96.5 56 HIS B O 1
ATOM 1515 N N . GLY B 1 57 ? -6.41 -3.633 -0.667 1 95.06 57 GLY B N 1
ATOM 1516 C CA . GLY B 1 57 ? -5.852 -3.375 0.651 1 95.06 57 GLY B CA 1
ATOM 1517 C C . GLY B 1 57 ? -4.504 -2.68 0.604 1 95.06 57 GLY B C 1
ATOM 1518 O O . GLY B 1 57 ? -4.238 -1.776 1.4 1 95.06 57 GLY B O 1
ATOM 1519 N N . GLY B 1 58 ? -3.686 -3.123 -0.268 1 94.19 58 GLY B N 1
ATOM 1520 C CA . GLY B 1 58 ? -2.381 -2.502 -0.425 1 94.19 58 GLY B CA 1
ATOM 1521 C C . GLY B 1 58 ? -2.457 -1.07 -0.921 1 94.19 58 GLY B C 1
ATOM 1522 O O . GLY B 1 58 ? -1.654 -0.225 -0.52 1 94.19 58 GLY B O 1
ATOM 1523 N N . MET B 1 59 ? -3.359 -0.825 -1.828 1 94.94 59 MET B N 1
ATOM 1524 C CA . MET B 1 59 ? -3.625 0.548 -2.248 1 94.94 59 MET B CA 1
ATOM 1525 C C . MET B 1 59 ? -4.008 1.418 -1.056 1 94.94 59 MET B C 1
ATOM 1527 O O . MET B 1 59 ? -3.525 2.545 -0.925 1 94.94 59 MET B O 1
ATOM 1531 N N . LEU B 1 60 ? -4.863 0.898 -0.188 1 97.69 60 LEU B N 1
ATOM 1532 C CA . LEU B 1 60 ? -5.188 1.61 1.044 1 97.69 60 LEU B CA 1
ATOM 1533 C C . LEU B 1 60 ? -3.934 1.845 1.88 1 97.69 60 LEU B C 1
ATOM 1535 O O . LEU B 1 60 ? -3.807 2.879 2.539 1 97.69 60 LEU B O 1
ATOM 1539 N N . GLY B 1 61 ? -3.035 0.873 1.842 1 97.19 61 GLY B N 1
ATOM 1540 C CA . GLY B 1 61 ? -1.748 1.084 2.488 1 97.19 61 GLY B CA 1
ATOM 1541 C C . GLY B 1 61 ? -0.993 2.279 1.938 1 97.19 61 GLY B C 1
ATOM 1542 O O . GLY B 1 61 ? -0.386 3.039 2.693 1 97.19 61 GLY B O 1
ATOM 1543 N N . GLY B 1 62 ? -0.998 2.381 0.611 1 97.25 62 GLY B N 1
ATOM 1544 C CA . GLY B 1 62 ? -0.388 3.535 -0.026 1 97.25 62 GLY B CA 1
ATOM 1545 C C . GLY B 1 62 ? -1.027 4.852 0.381 1 97.25 62 GLY B C 1
ATOM 1546 O O . GLY B 1 62 ? -0.33 5.836 0.63 1 97.25 62 GLY B O 1
ATOM 1547 N N . PHE B 1 63 ? -2.334 4.844 0.473 1 98.62 63 PHE B N 1
ATOM 1548 C CA . PHE B 1 63 ? -3.082 5.996 0.963 1 98.62 63 PHE B CA 1
ATOM 1549 C C . PHE B 1 63 ? -2.676 6.336 2.393 1 98.62 63 PHE B C 1
ATOM 1551 O O . PHE B 1 63 ? -2.324 7.48 2.688 1 98.62 63 PHE B O 1
ATOM 1558 N N . ILE B 1 64 ? -2.615 5.359 3.17 1 98.44 64 ILE B N 1
ATOM 1559 C CA . ILE B 1 64 ? -2.322 5.52 4.59 1 98.44 64 ILE B CA 1
ATOM 1560 C C . ILE B 1 64 ? -0.911 6.078 4.766 1 98.44 64 ILE B C 1
ATOM 1562 O O . ILE B 1 64 ? -0.709 7.059 5.488 1 98.44 64 ILE B O 1
ATOM 1566 N N . GLU B 1 65 ? 0.064 5.473 4.102 1 97.88 65 GLU B N 1
ATOM 1567 C CA . GLU B 1 65 ? 1.416 6.016 4.207 1 97.88 65 GLU B CA 1
ATOM 1568 C C . GLU B 1 65 ? 1.466 7.469 3.744 1 97.88 65 GLU B C 1
ATOM 1570 O O . GLU B 1 65 ? 2.137 8.297 4.363 1 97.88 65 GLU B O 1
ATOM 1575 N N . SER B 1 66 ? 0.796 7.762 2.643 1 98.44 66 SER B N 1
ATOM 1576 C CA . SER B 1 66 ? 0.783 9.125 2.117 1 98.44 66 SER B CA 1
ATOM 1577 C C . SER B 1 66 ? 0.242 10.109 3.148 1 98.44 66 SER B C 1
ATOM 1579 O O . SER B 1 66 ? 0.818 11.18 3.355 1 98.44 66 SER B O 1
ATOM 1581 N N . CYS B 1 67 ? -0.86 9.75 3.83 1 98.69 67 CYS B N 1
ATOM 1582 C CA . CYS B 1 67 ? -1.439 10.594 4.871 1 98.69 67 CYS B CA 1
ATOM 1583 C C . CYS B 1 67 ? -0.452 10.812 6.008 1 98.69 67 CYS B C 1
ATOM 1585 O O . CYS B 1 67 ? -0.232 11.945 6.438 1 98.69 67 CYS B O 1
ATOM 1587 N N . ALA B 1 68 ? 0.161 9.727 6.43 1 98.62 68 ALA B N 1
ATOM 1588 C CA . ALA B 1 68 ? 1.04 9.773 7.594 1 98.62 68 ALA B CA 1
ATOM 1589 C C . ALA B 1 68 ? 2.279 10.617 7.316 1 98.62 68 ALA B C 1
ATOM 1591 O O . ALA B 1 68 ? 2.699 11.414 8.156 1 98.62 68 ALA B O 1
ATOM 1592 N N . VAL B 1 69 ? 2.863 10.43 6.16 1 97.5 69 VAL B N 1
ATOM 1593 C CA . VAL B 1 69 ? 4.094 11.148 5.828 1 97.5 69 VAL B CA 1
ATOM 1594 C C . VAL B 1 69 ? 3.803 12.641 5.688 1 97.5 69 VAL B C 1
ATOM 1596 O O . VAL B 1 69 ? 4.562 13.477 6.176 1 97.5 69 VAL B O 1
ATOM 1599 N N . LEU B 1 70 ? 2.713 13 5.027 1 97.75 70 LEU B N 1
ATOM 1600 C CA . LEU B 1 70 ? 2.342 14.398 4.844 1 97.75 70 LEU B CA 1
ATOM 1601 C C . LEU B 1 70 ? 1.996 15.047 6.18 1 97.75 70 LEU B C 1
ATOM 1603 O O . LEU B 1 70 ? 2.383 16.188 6.438 1 97.75 70 LEU B O 1
ATOM 1607 N N . PHE B 1 71 ? 1.265 14.328 7.012 1 98.38 71 PHE B N 1
ATOM 1608 C CA . PHE B 1 71 ? 0.909 14.797 8.352 1 98.38 71 PHE B CA 1
ATOM 1609 C C . PHE B 1 71 ? 2.158 15.109 9.164 1 98.38 71 PHE B C 1
ATOM 1611 O O . PHE B 1 71 ? 2.289 16.203 9.711 1 98.38 71 PHE B O 1
ATOM 1618 N N . LEU B 1 72 ? 3.057 14.156 9.195 1 97.25 72 LEU B N 1
ATOM 1619 C CA . LEU B 1 72 ? 4.281 14.32 9.969 1 97.25 72 LEU B CA 1
ATOM 1620 C C . LEU B 1 72 ? 5.129 15.461 9.414 1 97.25 72 LEU B C 1
ATOM 1622 O O . LEU B 1 72 ? 5.656 16.281 10.172 1 97.25 72 LEU B O 1
ATOM 1626 N N . TYR B 1 73 ? 5.266 15.508 8.094 1 95.81 73 TYR B N 1
ATOM 1627 C CA . TYR B 1 73 ? 6.012 16.547 7.395 1 95.81 73 TYR B CA 1
ATOM 1628 C C . TYR B 1 73 ? 5.535 17.938 7.816 1 95.81 73 TYR B C 1
ATOM 1630 O O . TYR B 1 73 ? 6.348 18.797 8.164 1 95.81 73 TYR B O 1
ATOM 1638 N N . ARG B 1 74 ? 4.258 18.109 7.867 1 95.31 74 ARG B N 1
ATOM 1639 C CA . ARG B 1 74 ? 3.688 19.422 8.172 1 95.31 74 ARG B CA 1
ATOM 1640 C C . ARG B 1 74 ? 3.695 19.688 9.672 1 95.31 74 ARG B C 1
ATOM 1642 O O . ARG B 1 74 ? 4.055 20.781 10.109 1 95.31 74 ARG B O 1
ATOM 1649 N N . GLN B 1 75 ? 3.318 18.703 10.453 1 94.69 75 GLN B N 1
ATOM 1650 C CA . GLN B 1 75 ? 3.221 18.859 11.898 1 94.69 75 GLN B CA 1
ATOM 1651 C C . GLN B 1 75 ? 4.582 19.172 12.516 1 94.69 75 GLN B C 1
ATOM 1653 O O . GLN B 1 75 ? 4.68 19.984 13.43 1 94.69 75 GLN B O 1
ATOM 1658 N N . ALA B 1 76 ? 5.586 18.547 12.016 1 93 76 ALA B N 1
ATOM 1659 C CA . ALA B 1 76 ? 6.922 18.703 12.594 1 93 76 ALA B CA 1
ATOM 1660 C C . ALA B 1 76 ? 7.711 19.781 11.867 1 93 76 ALA B C 1
ATOM 1662 O O . ALA B 1 76 ? 8.836 20.109 12.25 1 93 76 ALA B O 1
ATOM 1663 N N . GLY B 1 77 ? 7.164 20.312 10.805 1 93.44 77 GLY B N 1
ATOM 1664 C CA . GLY B 1 77 ? 7.848 21.359 10.055 1 93.44 77 GLY B CA 1
ATOM 1665 C C . GLY B 1 77 ? 9.148 20.891 9.43 1 93.44 77 GLY B C 1
ATOM 1666 O O . GLY B 1 77 ? 10.18 21.547 9.562 1 93.44 77 GLY B O 1
ATOM 1667 N N . LEU B 1 78 ? 9.117 19.781 8.812 1 92 78 LEU B N 1
ATOM 1668 C CA . LEU B 1 78 ? 10.328 19.188 8.266 1 92 78 LEU B CA 1
ATOM 1669 C C . LEU B 1 78 ? 10.703 19.828 6.934 1 92 78 LEU B C 1
ATOM 1671 O O . LEU B 1 78 ? 9.82 20.281 6.195 1 92 78 LEU B O 1
ATOM 1675 N N . ALA B 1 79 ? 12.016 19.781 6.59 1 90.25 79 ALA B N 1
ATOM 1676 C CA . ALA B 1 79 ? 12.516 20.312 5.32 1 90.25 79 ALA B CA 1
ATOM 1677 C C . ALA B 1 79 ? 12.508 19.234 4.242 1 90.25 79 ALA B C 1
ATOM 1679 O O . ALA B 1 79 ? 12.516 19.531 3.047 1 90.25 79 ALA B O 1
ATOM 1680 N N . GLU B 1 80 ? 12.539 18 4.668 1 91.56 80 GLU B N 1
ATOM 1681 C CA . GLU B 1 80 ? 12.492 16.844 3.787 1 91.56 80 GLU B CA 1
ATOM 1682 C C . GLU B 1 80 ? 11.5 15.805 4.297 1 91.56 80 GLU B C 1
ATOM 1684 O O . GLU B 1 80 ? 11.141 15.805 5.477 1 91.56 80 GLU B O 1
ATOM 1689 N N . LEU B 1 81 ? 11.055 15.008 3.412 1 94.06 81 LEU B N 1
ATOM 1690 C CA . LEU B 1 81 ? 10.117 13.977 3.824 1 94.06 81 LEU B CA 1
ATOM 1691 C C . LEU B 1 81 ? 10.805 12.93 4.695 1 94.06 81 LEU B C 1
ATOM 1693 O O . LEU B 1 81 ? 11.938 12.539 4.422 1 94.06 81 LEU B O 1
ATOM 1697 N N . PRO B 1 82 ? 10.141 12.531 5.762 1 93.88 82 PRO B N 1
ATOM 1698 C CA . PRO B 1 82 ? 10.703 11.422 6.539 1 93.88 82 PRO B CA 1
ATOM 1699 C C . PRO B 1 82 ? 10.672 10.094 5.781 1 93.88 82 PRO B C 1
ATOM 1701 O O . PRO B 1 82 ? 9.875 9.93 4.855 1 93.88 82 PRO B O 1
ATOM 1704 N N . LYS B 1 83 ? 11.484 9.203 6.176 1 93.56 83 LYS B N 1
ATOM 1705 C CA . LYS B 1 83 ? 11.594 7.918 5.492 1 93.56 83 LYS B CA 1
ATOM 1706 C C . LYS B 1 83 ? 10.82 6.832 6.238 1 93.56 83 LYS B C 1
ATOM 1708 O O . LYS B 1 83 ? 10.938 6.711 7.461 1 93.56 83 LYS B O 1
ATOM 1713 N N . MET B 1 84 ? 10.117 6.078 5.582 1 95.5 84 MET B N 1
ATOM 1714 C CA . MET B 1 84 ? 9.352 4.98 6.156 1 95.5 84 MET B CA 1
ATOM 1715 C C . MET B 1 84 ? 10.273 3.857 6.625 1 95.5 84 MET B C 1
ATOM 1717 O O . MET B 1 84 ? 11.164 3.439 5.891 1 95.5 84 MET B O 1
ATOM 1721 N N . ILE B 1 85 ? 10.023 3.396 7.809 1 98 85 ILE B N 1
ATOM 1722 C CA . ILE B 1 85 ? 10.789 2.285 8.367 1 98 85 ILE B CA 1
ATOM 1723 C C . ILE B 1 85 ? 9.953 1.007 8.312 1 98 85 ILE B C 1
ATOM 1725 O O . ILE B 1 85 ? 10.445 -0.044 7.895 1 98 85 ILE B O 1
ATOM 1729 N N . ASP B 1 86 ? 8.773 1.148 8.797 1 98.56 86 ASP B N 1
ATOM 1730 C CA . ASP B 1 86 ? 7.855 0.018 8.734 1 98.56 86 ASP B CA 1
ATOM 1731 C C . ASP B 1 86 ? 6.406 0.488 8.781 1 98.56 86 ASP B C 1
ATOM 1733 O O . ASP B 1 86 ? 6.129 1.643 9.109 1 98.56 86 ASP B O 1
ATOM 1737 N N . LEU B 1 87 ? 5.527 -0.322 8.352 1 98.44 87 LEU B N 1
ATOM 1738 C CA . LEU B 1 87 ? 4.094 -0.076 8.242 1 98.44 87 LEU B CA 1
ATOM 1739 C C . LEU B 1 87 ? 3.297 -1.327 8.594 1 98.44 87 LEU B C 1
ATOM 1741 O O . LEU B 1 87 ? 3.566 -2.41 8.07 1 98.44 87 LEU B O 1
ATOM 1745 N N . SER B 1 88 ? 2.4 -1.191 9.523 1 98.69 88 SER B N 1
ATOM 1746 C CA . SER B 1 88 ? 1.489 -2.275 9.883 1 98.69 88 SER B CA 1
ATOM 1747 C C . SER B 1 88 ? 0.034 -1.854 9.711 1 98.69 88 SER B C 1
ATOM 1749 O O . SER B 1 88 ? -0.373 -0.796 10.195 1 98.69 88 SER B O 1
ATOM 1751 N N . LEU B 1 89 ? -0.699 -2.68 9.023 1 98.69 89 LEU B N 1
ATOM 1752 C CA . LEU B 1 89 ? -2.102 -2.398 8.734 1 98.69 89 LEU B CA 1
ATOM 1753 C C . LEU B 1 89 ? -2.996 -3.529 9.227 1 98.69 89 LEU B C 1
ATOM 1755 O O . LEU B 1 89 ? -2.705 -4.703 8.992 1 98.69 89 LEU B O 1
ATOM 1759 N N . ASP B 1 90 ? -4.035 -3.207 9.914 1 98.81 90 ASP B N 1
ATOM 1760 C CA . ASP B 1 90 ? -5.125 -4.121 10.242 1 98.81 90 ASP B CA 1
ATOM 1761 C C . ASP B 1 90 ? -6.41 -3.727 9.516 1 98.81 90 ASP B C 1
ATOM 1763 O O . ASP B 1 90 ? -6.926 -2.623 9.711 1 98.81 90 ASP B O 1
ATOM 1767 N N . TYR B 1 91 ? -6.855 -4.605 8.688 1 98.5 91 TYR B N 1
ATOM 1768 C CA . TYR B 1 91 ? -8.102 -4.367 7.965 1 98.5 91 TYR B CA 1
ATOM 1769 C C . TYR B 1 91 ? -9.297 -4.891 8.75 1 98.5 91 TYR B C 1
ATOM 1771 O O . TYR B 1 91 ? -9.469 -6.105 8.898 1 98.5 91 TYR B O 1
ATOM 1779 N N . LEU B 1 92 ? -10.164 -4.012 9.148 1 98.38 92 LEU B N 1
ATOM 1780 C CA . LEU B 1 92 ? -11.227 -4.328 10.094 1 98.38 92 LEU B CA 1
ATOM 1781 C C . LEU B 1 92 ? -12.539 -4.605 9.359 1 98.38 92 LEU B C 1
ATOM 1783 O O . LEU B 1 92 ? -13.406 -5.316 9.875 1 98.38 92 LEU B O 1
ATOM 1787 N N . ARG B 1 93 ? -12.672 -3.945 8.195 1 97.06 93 ARG B N 1
ATOM 1788 C CA . ARG B 1 93 ? -13.836 -4.105 7.32 1 97.06 93 ARG B CA 1
ATOM 1789 C C . ARG B 1 93 ? -13.445 -3.926 5.855 1 97.06 93 ARG B C 1
ATOM 1791 O O . ARG B 1 93 ? -12.414 -3.322 5.551 1 97.06 93 ARG B O 1
ATOM 1798 N N . SER B 1 94 ? -14.336 -4.43 5.008 1 95.62 94 SER B N 1
ATOM 1799 C CA . SER B 1 94 ? -14.109 -4.23 3.58 1 95.62 94 SER B CA 1
ATOM 1800 C C . SER B 1 94 ? -14.219 -2.756 3.203 1 95.62 94 SER B C 1
ATOM 1802 O O . SER B 1 94 ? -15.133 -2.062 3.658 1 95.62 94 SER B O 1
ATOM 1804 N N . GLY B 1 95 ? -13.234 -2.271 2.424 1 96.75 95 GLY B N 1
ATOM 1805 C CA . GLY B 1 95 ? -13.367 -0.963 1.807 1 96.75 95 GLY B CA 1
ATOM 1806 C C . GLY B 1 95 ? -14.266 -0.973 0.583 1 96.75 95 GLY B C 1
ATOM 1807 O O . GLY B 1 95 ? -13.898 -1.514 -0.46 1 96.75 95 GLY B O 1
ATOM 1808 N N . LYS B 1 96 ? -15.359 -0.317 0.678 1 96.75 96 LYS B N 1
ATOM 1809 C CA . LYS B 1 96 ? -16.312 -0.271 -0.418 1 96.75 96 LYS B CA 1
ATOM 1810 C C . LYS B 1 96 ? -15.867 0.696 -1.509 1 96.75 96 LYS B C 1
ATOM 1812 O O . LYS B 1 96 ? -14.93 1.472 -1.308 1 96.75 96 LYS B O 1
ATOM 1817 N N . PRO B 1 97 ? -16.469 0.552 -2.715 1 96.44 97 PRO B N 1
ATOM 1818 C CA . PRO B 1 97 ? -16.172 1.521 -3.77 1 96.44 97 PRO B CA 1
ATOM 1819 C C . PRO B 1 97 ? -16.766 2.9 -3.492 1 96.44 97 PRO B C 1
ATOM 1821 O O . PRO B 1 97 ? -17.641 3.357 -4.223 1 96.44 97 PRO B O 1
ATOM 1824 N N . GLU B 1 98 ? -16.328 3.584 -2.488 1 97.31 98 GLU B N 1
ATOM 1825 C CA . GLU B 1 98 ? -16.719 4.93 -2.076 1 97.31 98 GLU B CA 1
ATOM 1826 C C . GLU B 1 98 ? -15.516 5.695 -1.514 1 97.31 98 GLU B C 1
ATOM 1828 O O . GLU B 1 98 ? -14.422 5.148 -1.4 1 97.31 98 GLU B O 1
ATOM 1833 N N . THR B 1 99 ? -15.742 6.957 -1.228 1 98.31 99 THR B N 1
ATOM 1834 C CA . THR B 1 99 ? -14.672 7.781 -0.671 1 98.31 99 THR B CA 1
ATOM 1835 C C . THR B 1 99 ? -14.234 7.254 0.692 1 98.31 99 THR B C 1
ATOM 1837 O O . THR B 1 99 ? -15.07 6.879 1.516 1 98.31 99 THR B O 1
ATOM 1840 N N . THR B 1 100 ? -12.961 7.191 0.938 1 98.62 100 THR B N 1
ATOM 1841 C CA . THR B 1 100 ? -12.359 6.828 2.217 1 98.62 100 THR B CA 1
ATOM 1842 C C . THR B 1 100 ? -11.664 8.031 2.852 1 98.62 100 THR B C 1
ATOM 1844 O O . THR B 1 100 ? -10.977 8.789 2.166 1 98.62 100 THR B O 1
ATOM 1847 N N . TYR B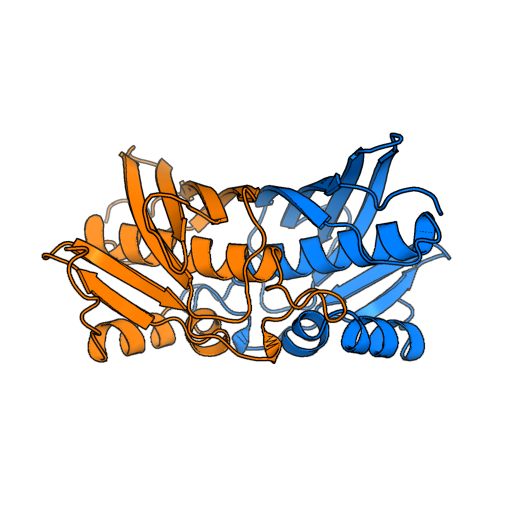 1 101 ? -11.852 8.203 4.105 1 98.81 101 TYR B N 1
ATOM 1848 C CA . TYR B 1 101 ? -11.203 9.281 4.848 1 98.81 101 TYR B CA 1
ATOM 1849 C C . TYR B 1 101 ? -10.148 8.734 5.801 1 98.81 101 TYR B C 1
ATOM 1851 O O . TYR B 1 101 ? -10.219 7.57 6.207 1 98.81 101 TYR B O 1
ATOM 1859 N N . ALA B 1 102 ? -9.234 9.609 6.152 1 98.81 102 ALA B N 1
ATOM 1860 C CA . ALA B 1 102 ? -8.211 9.172 7.105 1 98.81 102 ALA B CA 1
ATOM 1861 C C . ALA B 1 102 ? -7.766 10.328 7.996 1 98.81 102 ALA B C 1
ATOM 1863 O O . ALA B 1 102 ? -7.727 11.477 7.555 1 98.81 102 ALA B O 1
ATOM 1864 N N . ARG B 1 103 ? -7.449 10.016 9.148 1 98.56 103 ARG B N 1
ATOM 1865 C CA . ARG B 1 103 ? -6.828 10.945 10.094 1 98.56 103 ARG B CA 1
ATOM 1866 C C . ARG B 1 103 ? -5.605 10.312 10.75 1 98.56 103 ARG B C 1
ATOM 1868 O O . ARG B 1 103 ? -5.512 9.094 10.859 1 98.56 103 ARG B O 1
ATOM 1875 N N . CYS B 1 104 ? -4.746 11.164 11.203 1 98.69 104 CYS B N 1
ATOM 1876 C CA . CYS B 1 104 ? -3.471 10.734 11.766 1 98.69 104 CYS B CA 1
ATOM 1877 C C . CYS B 1 104 ? -3.289 11.266 13.18 1 98.69 104 CYS B C 1
ATOM 1879 O O . CYS B 1 104 ? -3.811 12.328 13.516 1 98.69 104 CYS B O 1
ATOM 1881 N N . ALA B 1 105 ? -2.605 10.516 13.938 1 98.25 105 ALA B N 1
ATOM 1882 C CA . ALA B 1 105 ? -2.195 10.945 15.273 1 98.25 105 ALA B CA 1
ATOM 1883 C C . ALA B 1 105 ? -0.721 10.633 15.516 1 98.25 105 ALA B C 1
ATOM 1885 O O . ALA B 1 105 ? -0.28 9.492 15.336 1 98.25 105 ALA B O 1
ATOM 1886 N N . LEU B 1 106 ? -0.021 11.625 15.961 1 97.94 106 LEU B N 1
ATOM 1887 C CA . LEU B 1 106 ? 1.361 11.422 16.375 1 97.94 106 LEU B CA 1
ATOM 1888 C C . LEU B 1 106 ? 1.423 10.773 17.766 1 97.94 106 LEU B C 1
ATOM 1890 O O . LEU B 1 106 ? 1.097 11.414 18.766 1 97.94 106 LEU B O 1
ATOM 1894 N N . THR B 1 107 ? 1.836 9.578 17.797 1 97.81 107 THR B N 1
ATOM 1895 C CA . THR B 1 107 ? 1.805 8.844 19.047 1 97.81 107 THR B CA 1
ATOM 1896 C C . THR B 1 107 ? 3.105 9.039 19.828 1 97.81 107 THR B C 1
ATOM 1898 O O . THR B 1 107 ? 3.119 8.969 21.062 1 97.81 107 THR B O 1
ATOM 1901 N N . ARG B 1 108 ? 4.148 9.188 19.109 1 96.56 108 ARG B N 1
ATOM 1902 C CA . ARG B 1 108 ? 5.457 9.406 19.719 1 96.56 108 ARG B CA 1
ATOM 1903 C C . ARG B 1 108 ? 6.422 10.039 18.719 1 96.56 108 ARG B C 1
ATOM 1905 O O . ARG B 1 108 ? 6.438 9.68 17.547 1 96.56 108 ARG B O 1
ATOM 1912 N N . GLN B 1 109 ? 7.16 11.008 19.203 1 95.12 109 GLN B N 1
ATOM 1913 C CA . GLN B 1 109 ? 8.203 11.625 18.391 1 95.12 109 GLN B CA 1
ATOM 1914 C C . GLN B 1 109 ? 9.531 11.672 19.141 1 95.12 109 GLN B C 1
ATOM 1916 O O . GLN B 1 109 ? 9.664 12.391 20.125 1 95.12 109 GLN B O 1
ATOM 1921 N N . GLY B 1 110 ? 10.375 10.844 18.672 1 92.94 110 GLY B N 1
ATOM 1922 C CA . GLY B 1 110 ? 11.75 10.945 19.141 1 92.94 110 GLY B CA 1
ATOM 1923 C C . GLY B 1 110 ? 12.633 11.758 18.219 1 92.94 110 GLY B C 1
ATOM 1924 O O . GLY B 1 110 ? 12.148 12.383 17.281 1 92.94 110 GLY B O 1
ATOM 1925 N N . SER B 1 111 ? 13.977 11.773 18.578 1 91.19 111 SER B N 1
ATOM 1926 C CA . SER B 1 111 ? 14.93 12.516 17.766 1 91.19 111 SER B CA 1
ATOM 1927 C C . SER B 1 111 ? 15.195 11.805 16.438 1 91.19 111 SER B C 1
ATOM 1929 O O . SER B 1 111 ? 15.508 12.445 15.43 1 91.19 111 SER B O 1
ATOM 1931 N N . ARG B 1 112 ? 15.016 10.516 16.391 1 95.19 112 ARG B N 1
ATOM 1932 C CA . ARG B 1 112 ? 15.383 9.766 15.203 1 95.19 112 ARG B CA 1
ATOM 1933 C C . ARG B 1 112 ? 14.18 9.031 14.617 1 95.19 112 ARG B C 1
ATOM 1935 O O . ARG B 1 112 ? 14.18 8.672 13.438 1 95.19 112 ARG B O 1
ATOM 1942 N N . ILE B 1 113 ? 13.203 8.742 15.516 1 97.62 113 ILE B N 1
ATOM 1943 C CA . ILE B 1 113 ? 12.07 7.941 15.062 1 97.62 113 ILE B CA 1
ATOM 1944 C C . ILE B 1 113 ? 10.766 8.602 15.508 1 97.62 113 ILE B C 1
ATOM 1946 O O . ILE B 1 113 ? 10.656 9.078 16.641 1 97.62 113 ILE B O 1
ATOM 1950 N N . ALA B 1 114 ? 9.82 8.633 14.625 1 98.31 114 ALA B N 1
ATOM 1951 C CA . ALA B 1 114 ? 8.461 9.062 14.945 1 98.31 114 ALA B CA 1
ATOM 1952 C C . ALA B 1 114 ? 7.457 7.941 14.672 1 98.31 114 ALA B C 1
ATOM 1954 O O . ALA B 1 114 ? 7.613 7.184 13.711 1 98.31 114 ALA B O 1
ATOM 1955 N N . ASN B 1 115 ? 6.469 7.867 15.508 1 98.5 115 ASN B N 1
ATOM 1956 C CA . ASN B 1 115 ? 5.371 6.914 15.383 1 98.5 115 ASN B CA 1
ATOM 1957 C C . ASN B 1 115 ? 4.043 7.617 15.109 1 98.5 115 ASN B C 1
ATOM 1959 O O . ASN B 1 115 ? 3.635 8.5 15.875 1 98.5 115 ASN B O 1
ATOM 1963 N N . VAL B 1 116 ? 3.395 7.219 14.039 1 98.75 116 VAL B N 1
ATOM 1964 C CA . VAL B 1 116 ? 2.115 7.809 13.656 1 98.75 116 VAL B CA 1
ATOM 1965 C C . VAL B 1 116 ? 1.051 6.719 13.562 1 98.75 116 VAL B C 1
ATOM 1967 O O . VAL B 1 116 ? 1.252 5.703 12.891 1 98.75 116 VAL B O 1
ATOM 1970 N N . ALA B 1 117 ? -0.039 6.934 14.281 1 98.88 117 ALA B N 1
ATOM 1971 C CA . ALA B 1 117 ? -1.223 6.09 14.125 1 98.88 117 ALA B CA 1
ATOM 1972 C C . ALA B 1 117 ? -2.184 6.68 13.094 1 98.88 117 ALA B C 1
ATOM 1974 O O . ALA B 1 117 ? -2.361 7.898 13.031 1 98.88 117 ALA B O 1
ATOM 1975 N N . VAL B 1 118 ? -2.787 5.828 12.297 1 98.81 118 VAL B N 1
ATOM 1976 C CA . VAL B 1 118 ? -3.736 6.281 11.281 1 98.81 118 VAL B CA 1
ATOM 1977 C C . VAL B 1 118 ? -5.02 5.461 11.375 1 98.81 118 VAL B C 1
ATOM 1979 O O . VAL B 1 118 ? -4.977 4.242 11.562 1 98.81 118 VAL B O 1
ATOM 1982 N N . GLU B 1 119 ? -6.141 6.109 11.242 1 98.88 119 GLU B N 1
ATOM 1983 C CA . GLU B 1 119 ? -7.441 5.469 11.062 1 98.88 119 GLU B CA 1
ATOM 1984 C C . GLU B 1 119 ? -8.102 5.922 9.766 1 98.88 119 GLU B C 1
ATOM 1986 O O . GLU B 1 119 ? -8.102 7.113 9.445 1 98.88 119 GLU B O 1
ATOM 1991 N N . ALA B 1 120 ? -8.617 5.004 9.055 1 98.88 120 ALA B N 1
ATOM 1992 C CA . ALA B 1 120 ? -9.367 5.328 7.844 1 98.88 120 ALA B CA 1
ATOM 1993 C C . ALA B 1 120 ? -10.773 4.754 7.898 1 98.88 120 ALA B C 1
ATOM 1995 O O . ALA B 1 120 ? -10.984 3.637 8.375 1 98.88 120 ALA B O 1
ATOM 1996 N N . TRP B 1 121 ? -11.719 5.547 7.402 1 98.69 121 TRP B N 1
ATOM 1997 C CA . TRP B 1 121 ? -13.125 5.152 7.43 1 98.69 121 TRP B CA 1
ATOM 1998 C C . TRP B 1 121 ? -13.859 5.66 6.191 1 98.69 121 TRP B C 1
ATOM 2000 O O . TRP B 1 121 ? -13.297 6.422 5.402 1 98.69 121 TRP B O 1
ATOM 2010 N N . GLN B 1 122 ? -15.023 5.223 6.012 1 97.5 122 GLN B N 1
ATOM 2011 C CA . GLN B 1 122 ? -15.859 5.688 4.914 1 97.5 122 GLN B CA 1
ATOM 2012 C C . GLN B 1 122 ? -17.125 6.383 5.438 1 97.5 122 GLN B C 1
ATOM 2014 O O . GLN B 1 122 ? -17.047 7.5 5.953 1 97.5 122 GLN B O 1
ATOM 2019 N N . SER B 1 123 ? -18.188 5.723 5.773 1 94.62 123 SER B N 1
ATOM 2020 C CA . SER B 1 123 ? -19.453 6.367 6.105 1 94.62 123 SER B CA 1
ATOM 2021 C C . SER B 1 123 ? -19.516 6.758 7.578 1 94.62 123 SER B C 1
ATOM 2023 O O . SER B 1 123 ? -20.203 7.715 7.949 1 94.62 123 SER B O 1
ATOM 2025 N N . ASP B 1 124 ? -18.75 6.113 8.414 1 96.25 124 ASP B N 1
ATOM 2026 C CA . ASP B 1 124 ? -18.859 6.297 9.852 1 96.25 124 ASP B CA 1
ATOM 2027 C C . ASP B 1 124 ? -17.469 6.312 10.508 1 96.25 124 ASP B C 1
ATOM 2029 O O . ASP B 1 124 ? -16.812 5.277 10.602 1 96.25 124 ASP B O 1
ATOM 2033 N N . PRO B 1 125 ? -17.094 7.496 11 1 96.06 125 PRO B N 1
ATOM 2034 C CA . PRO B 1 125 ? -15.781 7.57 11.633 1 96.06 125 PRO B CA 1
ATOM 2035 C C . PRO B 1 125 ? -15.656 6.656 12.852 1 96.06 125 PRO B C 1
ATOM 2037 O O . PRO B 1 125 ? -14.547 6.328 13.281 1 96.06 125 PRO B O 1
ATOM 2040 N N . ALA B 1 126 ? -16.703 6.266 13.406 1 97.25 126 ALA B N 1
ATOM 2041 C CA . ALA B 1 126 ? -16.688 5.383 14.57 1 97.25 126 ALA B CA 1
ATOM 2042 C C . ALA B 1 126 ? -16.469 3.93 14.156 1 97.25 126 ALA B C 1
ATOM 2044 O O . ALA B 1 126 ? -16.281 3.057 15.008 1 97.25 126 ALA B O 1
ATOM 2045 N N . LYS B 1 127 ? -16.453 3.627 12.82 1 97.88 127 LYS B N 1
ATOM 2046 C CA . LYS B 1 127 ? -16.266 2.285 12.281 1 97.88 127 LYS B CA 1
ATOM 2047 C C . LYS B 1 127 ? -15.18 2.268 11.219 1 97.88 127 LYS B C 1
ATOM 2049 O O . LYS B 1 127 ? -15.453 2.023 10.039 1 97.88 127 LYS B O 1
ATOM 2054 N N . PRO B 1 128 ? -13.961 2.426 11.672 1 98.62 128 PRO B N 1
ATOM 2055 C CA . PRO B 1 128 ? -12.875 2.396 10.688 1 98.62 128 PRO B CA 1
ATOM 2056 C C . PRO B 1 128 ? -12.812 1.083 9.906 1 98.62 128 PRO B C 1
ATOM 2058 O O . PRO B 1 128 ? -13.188 0.032 10.438 1 98.62 128 PRO B O 1
ATOM 2061 N N . ILE B 1 129 ? -12.383 1.225 8.672 1 98.62 129 ILE B N 1
ATOM 2062 C CA . ILE B 1 129 ? -12.219 0.022 7.867 1 98.62 129 ILE B CA 1
ATOM 2063 C C . ILE B 1 129 ? -10.781 -0.485 7.992 1 98.62 129 ILE B C 1
ATOM 2065 O O . ILE B 1 129 ? -10.516 -1.67 7.781 1 98.62 129 ILE B O 1
ATOM 2069 N N . VAL B 1 130 ? -9.844 0.366 8.297 1 98.69 130 VAL B N 1
ATOM 2070 C CA . VAL B 1 130 ? -8.438 0.001 8.477 1 98.69 130 VAL B CA 1
ATOM 2071 C C . VAL B 1 130 ? -7.805 0.888 9.539 1 98.69 130 VAL B C 1
ATOM 2073 O O . VAL B 1 130 ? -8.102 2.08 9.625 1 98.69 130 VAL B O 1
ATOM 2076 N N . VAL B 1 131 ? -6.945 0.34 10.367 1 98.88 131 VAL B N 1
ATOM 2077 C CA . VAL B 1 131 ? -6.055 1.074 11.266 1 98.88 131 VAL B CA 1
ATOM 2078 C C . VAL B 1 131 ? -4.605 0.705 10.969 1 98.88 131 VAL B C 1
ATOM 2080 O O . VAL B 1 131 ? -4.32 -0.397 10.492 1 98.88 131 VAL B O 1
ATOM 2083 N N . ALA B 1 132 ? -3.758 1.658 11.281 1 98.88 132 ALA B N 1
ATOM 2084 C CA . ALA B 1 132 ? -2.367 1.415 10.898 1 98.88 132 ALA B CA 1
ATOM 2085 C C . ALA B 1 132 ? -1.408 2.115 11.859 1 98.88 132 ALA B C 1
ATOM 2087 O O . ALA B 1 132 ? -1.792 3.059 12.555 1 98.88 132 ALA B O 1
ATOM 2088 N N . ARG B 1 133 ? -0.247 1.598 11.906 1 98.62 133 ARG B N 1
ATOM 2089 C CA . ARG B 1 133 ? 0.889 2.201 12.594 1 98.62 133 ARG B CA 1
ATOM 2090 C C . ARG B 1 133 ? 2.08 2.359 11.656 1 98.62 133 ARG B C 1
ATOM 2092 O O . ARG B 1 133 ? 2.463 1.413 10.969 1 98.62 133 ARG B O 1
ATOM 2099 N N . CYS B 1 134 ? 2.611 3.494 11.648 1 98.56 134 CYS B N 1
ATOM 2100 C CA . CYS B 1 134 ? 3.744 3.854 10.805 1 98.56 134 CYS B CA 1
ATOM 2101 C C . CYS B 1 134 ? 4.92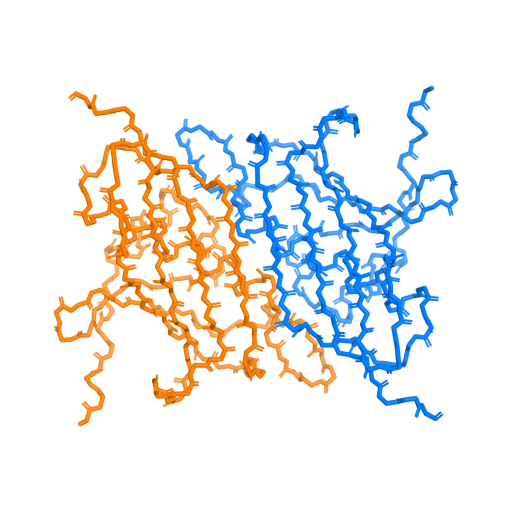6 4.32 11.648 1 98.56 134 CYS B C 1
ATOM 2103 O O . CYS B 1 134 ? 4.77 5.156 12.531 1 98.56 134 CYS B O 1
ATOM 2105 N N . HIS B 1 135 ? 6.09 3.812 11.344 1 98.62 135 HIS B N 1
ATOM 2106 C CA . HIS B 1 135 ? 7.324 4.348 11.914 1 98.62 135 HIS B CA 1
ATOM 2107 C C . HIS B 1 135 ? 8.172 5.02 10.836 1 98.62 135 HIS B C 1
ATOM 2109 O O . HIS B 1 135 ? 8.352 4.473 9.742 1 98.62 135 HIS B O 1
ATOM 2115 N N . PHE B 1 136 ? 8.695 6.18 11.195 1 98.06 136 PHE B N 1
ATOM 2116 C CA . PHE B 1 136 ? 9.484 6.957 10.242 1 98.06 136 PHE B CA 1
ATOM 2117 C C . PHE B 1 136 ? 10.852 7.297 10.82 1 98.06 136 PHE B C 1
ATOM 2119 O O . PHE B 1 136 ? 10.977 7.594 12.008 1 98.06 136 PHE B O 1
ATOM 2126 N N . GLN B 1 137 ? 11.836 7.266 10 1 97.06 137 GLN B N 1
ATOM 2127 C CA . GLN B 1 137 ? 13.117 7.891 10.297 1 97.06 137 GLN B CA 1
ATOM 2128 C C . GLN B 1 137 ? 13.078 9.391 10.047 1 97.06 137 GLN B C 1
ATOM 2130 O O . GLN B 1 137 ? 12.836 9.836 8.922 1 97.06 137 GLN B O 1
ATOM 2135 N N . MET B 1 138 ? 13.414 10.125 11.078 1 95.06 138 MET B N 1
ATOM 2136 C CA . MET B 1 138 ? 13.359 11.578 10.984 1 95.06 138 MET B CA 1
ATOM 2137 C C . MET B 1 138 ? 14.641 12.133 10.367 1 95.06 138 MET B C 1
ATOM 2139 O O . MET B 1 138 ? 15.734 11.641 10.648 1 95.06 138 MET B O 1
ATOM 2143 N N . PRO B 1 139 ? 14.469 13.094 9.43 1 89.56 139 PRO B N 1
ATOM 2144 C CA . PRO B 1 139 ? 15.688 13.727 8.914 1 89.56 139 PRO B CA 1
ATOM 2145 C C . PRO B 1 139 ? 16.5 14.422 10 1 89.56 139 PRO B C 1
ATOM 2147 O O . PRO B 1 139 ? 15.961 14.766 11.055 1 89.56 139 PRO B O 1
ATOM 2150 N N . ALA B 1 140 ? 17.766 14.438 9.766 1 80.81 140 ALA B N 1
ATOM 2151 C CA . ALA B 1 140 ? 18.656 15.094 10.727 1 80.81 140 ALA B CA 1
ATOM 2152 C C . ALA B 1 140 ? 18.234 16.547 10.953 1 80.81 140 ALA B C 1
ATOM 2154 O O . ALA B 1 140 ? 17.812 17.219 10.016 1 80.81 140 ALA B O 1
ATOM 2155 N N . ALA B 1 141 ? 18.062 16.828 12.25 1 68.88 141 ALA B N 1
ATOM 2156 C CA . ALA B 1 141 ? 17.75 18.203 12.594 1 68.88 141 ALA B CA 1
ATOM 2157 C C . ALA B 1 141 ? 18.719 19.172 11.922 1 68.88 141 ALA B C 1
ATOM 2159 O O . ALA B 1 141 ? 19.906 18.906 11.82 1 68.88 141 ALA B O 1
ATOM 2160 N N . GLN B 1 142 ? 18.25 20.078 11 1 55.44 142 GLN B N 1
ATOM 2161 C CA . GLN B 1 142 ? 19.172 21.094 10.5 1 55.44 142 GLN B CA 1
ATOM 2162 C C . GLN B 1 142 ? 19.766 21.922 11.641 1 55.44 142 GLN B C 1
ATOM 2164 O O . GLN B 1 142 ? 19.125 22.094 12.68 1 55.44 142 GLN B O 1
#

Organism: NCBI:txid1073362

Sequence (284 aa):
MSSPFILSPELTAEAAKLIPYTAFIGLQCGESNGHPLFALPYKRENIGNIFLPALHGGMLGGFIESCAVLFLYRQAGLAELPKMIDLSLDYLRSGKPETTYARCALTRQGSRIANVAVEAWQSDPAKPIVVARCHFQMPAAQMSSPFILSPELTAEAAKLIPYTAFIGLQCGESNGHPLFALPYKRENIGNIFLPALHGGMLGGFIESCAVLFLYRQAGLAELPKMIDLSLDYLRSGKPETTYARCALTRQGSRIANVAV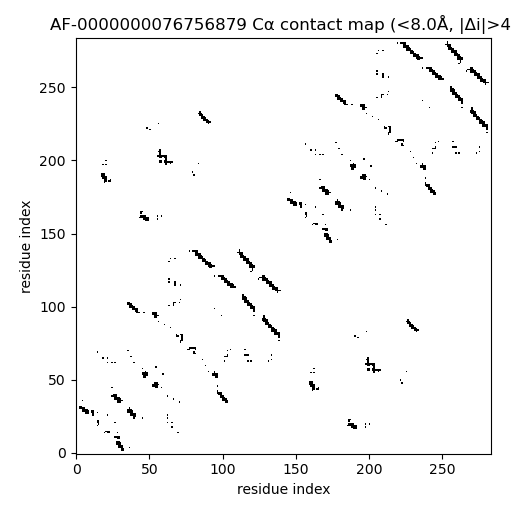EAWQSDPAKPIVVARCHFQMPAAQ

InterPro domains:
  IPR006683 Thioesterase domain [PF03061] (55-127)
  IPR029069 HotDog domain superfamily [SSF54637] (13-138)

Secondary structure (DSSP, 8-state):
-----EE-HHHHHHHHHH-HHHHHHT-EEEEETTEEEEEE---GGGEEETTTTEE-HHHHHHHHHHHHHHHHHHHTT-SSPPEEEEEEEEE-S---SS-EEEEEEEEEE-SSEEEEEEEEESS-TTS-SEEEEEEEEPPP--/-----EE-HHHHHHHHHH-HHHHHHT-EEEEETTEEEEEE---GGGEEETTTTEE-HHHHHHHHHHHHHHHHHHHTT-SSPPEEEEEEEEE-S---SS-EEEEEEEEEE-SSEEEEEEEEESS-TTS-SEEEEEEEEPPPP-

Solvent-accessible surface area (backbone atoms only — not comparable to full-atom values): 14673 Å² total; per-residue (Å²): 125,86,65,62,81,42,79,31,71,64,58,26,52,50,44,28,69,50,17,36,32,40,52,68,66,43,51,38,32,30,24,36,87,88,35,74,30,35,36,33,55,61,53,76,50,48,24,39,29,68,90,62,62,19,43,21,66,21,52,51,39,23,51,49,45,52,51,48,48,53,48,50,28,60,75,68,64,51,96,58,79,54,42,72,39,34,43,37,38,41,47,73,43,85,42,55,86,46,53,35,33,37,42,70,42,81,75,43,76,58,86,51,42,34,34,36,37,36,44,26,20,55,94,38,83,92,55,47,24,33,40,36,43,36,36,28,39,46,64,76,81,128,124,86,65,65,81,44,79,31,69,66,57,24,51,49,46,28,68,50,18,36,32,40,52,66,65,44,50,38,32,31,26,36,88,88,34,73,30,35,38,34,55,62,51,77,50,46,25,38,28,67,89,62,60,18,40,23,67,20,52,49,39,23,51,49,45,53,52,47,49,53,48,49,28,61,75,69,65,52,95,57,78,55,42,72,38,34,41,37,39,42,47,72,44,85,43,53,86,46,53,35,34,38,41,70,44,79,74,44,77,57,84,52,44,35,34,35,38,36,44,27,19,56,96,39,82,92,55,46,25,33,40,35,45,37,35,29,40,46,66,76,80,129

pLDDT: mean 95.11, std 7.3, range [45.91, 98.88]

Radius of gyration: 18.08 Å; Cα contacts (8 Å, |Δi|>4): 677; chains: 2; bounding box: 46×49×40 Å